Protein AF-0000000079630174 (afdb_homodimer)

Foldseek 3Di:
DDQPFPDDDDDDAQFWKWWAPPVNPDIFIWTDHDPQKTKGFAAADDDDDFAQADPVAGDSNGRHRGIDMGGNCSRCVPTDMTTRDPDDVVVVVVLVVQLVVQLVVCVVVVPQDDDDPQQGHPVQVSVCSNPVDRLCDCPPPDDPPVVCVVRPSPNPPPPPPPPPPPPPPD/DDQPFPDDDDDDAQFWKWWAPPVNPDIFIWGDHDPQKTKGFAAADPDDDFAQADPVAGDSNGRHRGIDMGGNCSRCVPTDMTTRDPDDVVVVVVLVVQLVVQLVVCVVVVPQDDDDPQQGHPVQSSVCSNPVDRLCDPPPPPDPPVVCVVRPSPPPPPPPPDCPVPPPPD

InterPro domains:
  IPR007053 LRAT domain [PF04970] (11-132)
  IPR007053 LRAT domain [PS51934] (18-138)

pLDDT: mean 76.94, std 25.34, range [22.33, 98.75]

Sequence (340 aa):
MGQPQSKPRLPKPGDHIYCERKRGLYDHHGIYMGDGMVIHLRGAAKKLGELPGCHKCGDKRVENGEIAKVCIDCFLDGGMIQIFDYGVPLLEFIARKRVISIATDLLERNDFGPYDMFTNNSQHFAVYCKTGFATSFQIEGHIPAGMLAGAAVVATFGVTKGVSKTSSSWMGQPQSKPRLPKPGDHIYCERKRGLYDHHGIYMGDGMVIHLRGAAKKLGELPGCHKCGDKRVENGEIAKVCIDCFLDGGMIQIFDYGVPLLEFIARKRVISIATDLLERNDFGPYDMFTNNSQHFAVYCKTGFATSFQIEGHIPAGMLAGAAVVATFGVTKGVSKTSSSW

Organism: Gossypium tomentosum (NCBI:txid34277)

Radius of gyration: 24.85 Å; Cα contacts (8 Å, |Δi|>4): 542; chains: 2; bounding box: 35×69×102 Å

Secondary structure (DSSP, 8-state):
------------TT-EEEEEETTTTEEEEEEEEETTEEEEEPPB-----PPPPPTTT------BS-EEEEEHHHHHTTPPPEE----HHHHHHHHHHHHHHHHHHHHHHT-S-S-BTTTBSHHHHHHHHHHSS-TTS--TTTS-HHHHSSS-------------------/------------TT-EEEEEETTTTEEEEEEEEETTEEEEEPPB-----PPPPPTTT------BS-EEEEEHHHHHTTPPPEE----HHHHHHHHHHHHHHHHHHHHHHT-S-S-BTTTBSHHHHHHHHHHSS-TTS--TTTS-HHHHSSS-------------------

Nearest PDB structures (foldseek):
  4q95-assembly1_B  TM=4.727E-01  e=1.413E-03  Homo sapiens
  1y71-assembly1_A  TM=3.287E-01  e=6.548E-02  Bacillus cereus
  5ejl-assembly1_A  TM=2.343E-01  e=9.595E+00  Klebsiella pneumoniae
  2my9-assembly1_A  TM=4.723E-01  e=1.695E-05  Homo sapiens
  4q95-assembly1_B  TM=4.726E-01  e=6.269E-04  Homo sapiens

Solvent-accessible surface area (backbone atoms only — not comparable to full-atom values): 19527 Å² total; per-residue (Å²): 128,74,59,70,73,56,77,94,64,81,87,48,53,38,35,39,31,33,23,47,34,84,90,60,73,43,72,46,28,21,32,32,63,42,95,55,29,28,40,32,41,36,55,69,49,82,85,60,81,81,46,82,51,36,91,88,56,54,47,37,80,70,37,75,25,43,56,46,74,34,33,46,64,69,70,34,66,87,36,59,87,42,60,63,65,68,53,67,71,32,53,49,49,45,53,24,50,49,20,45,49,45,46,50,49,36,48,75,62,59,64,78,65,75,56,30,93,79,80,32,34,18,56,36,48,31,44,21,33,72,59,73,40,57,40,71,51,38,67,61,84,54,50,67,70,68,66,41,64,86,52,73,45,48,50,73,68,77,69,78,72,73,75,73,78,71,76,72,80,118,129,75,57,70,74,57,77,93,65,81,87,49,52,38,35,39,32,32,23,49,34,82,90,60,73,42,72,47,26,21,31,31,64,44,95,55,29,28,39,29,40,35,54,69,48,84,83,63,80,82,46,79,49,37,90,89,54,53,49,36,80,70,36,74,25,44,54,46,74,33,32,46,64,69,69,34,66,88,36,59,86,40,59,62,66,67,52,68,70,32,54,49,50,44,52,26,52,49,20,43,48,44,46,51,50,36,47,75,63,60,64,78,65,72,56,29,92,78,81,32,34,20,55,39,48,30,44,21,33,72,60,73,41,56,40,70,50,40,67,62,84,54,49,66,70,66,66,41,63,84,51,74,45,50,54,74,69,78,70,76,74,72,78,69,74,72,78,73,74,118

Structure (mmCIF, N/CA/C/O backbone):
data_AF-0000000079630174-model_v1
#
loop_
_entity.id
_entity.type
_entity.pdbx_description
1 polymer 'LRAT domain-containing protein'
#
loop_
_atom_site.group_PDB
_atom_site.id
_atom_site.type_symbol
_atom_site.label_atom_id
_atom_site.label_alt_id
_atom_site.label_comp_id
_atom_site.label_asym_id
_atom_site.label_entity_id
_atom_site.label_seq_id
_atom_site.pdbx_PDB_ins_code
_atom_site.Cartn_x
_atom_site.Cartn_y
_atom_site.Cartn_z
_atom_site.occupancy
_atom_site.B_iso_or_equiv
_atom_site.auth_seq_id
_atom_site.auth_comp_id
_atom_site.auth_asym_id
_atom_site.auth_atom_id
_atom_site.pdbx_PDB_model_num
ATOM 1 N N . MET A 1 1 ? -15.594 24.219 -5.281 1 26.7 1 MET A N 1
ATOM 2 C CA . MET A 1 1 ? -16.203 22.891 -5.266 1 26.7 1 MET A CA 1
ATOM 3 C C . MET A 1 1 ? -15.438 21.953 -4.344 1 26.7 1 MET A C 1
ATOM 5 O O . MET A 1 1 ? -14.211 21.859 -4.41 1 26.7 1 MET A O 1
ATOM 9 N N . GLY A 1 2 ? -16.016 21.656 -3.191 1 34.5 2 GLY A N 1
ATOM 10 C CA . GLY A 1 2 ? -15.508 21.078 -1.954 1 34.5 2 GLY A CA 1
ATOM 11 C C . GLY A 1 2 ? -15.008 19.656 -2.117 1 34.5 2 GLY A C 1
ATOM 12 O O . GLY A 1 2 ? -15.398 18.969 -3.059 1 34.5 2 GLY A O 1
ATOM 13 N N . GLN A 1 3 ? -13.758 19.438 -1.796 1 43.75 3 GLN A N 1
ATOM 14 C CA . GLN A 1 3 ? -13.344 18.047 -1.734 1 43.75 3 GLN A CA 1
ATOM 15 C C . GLN A 1 3 ? -14.453 17.172 -1.152 1 43.75 3 GLN A C 1
ATOM 17 O O . GLN A 1 3 ? -15.266 17.641 -0.354 1 43.75 3 GLN A O 1
ATOM 22 N N . PRO A 1 4 ? -14.922 16.188 -1.867 1 43.28 4 PRO A N 1
ATOM 23 C CA . PRO A 1 4 ? -16 15.398 -1.28 1 43.28 4 PRO A CA 1
ATOM 24 C C . PRO A 1 4 ? -15.828 15.172 0.219 1 43.28 4 PRO A C 1
ATOM 26 O O . PRO A 1 4 ? -14.711 14.93 0.684 1 43.28 4 PRO A O 1
ATOM 29 N N . GLN A 1 5 ? -16.562 15.938 0.949 1 47.06 5 GLN A N 1
ATOM 30 C CA . GLN A 1 5 ? -16.562 15.875 2.406 1 47.06 5 GLN A CA 1
ATOM 31 C C . GLN A 1 5 ? -17.047 14.516 2.898 1 47.06 5 GLN A C 1
ATOM 33 O O . GLN A 1 5 ? -18.109 14.047 2.486 1 47.06 5 GLN A O 1
ATOM 38 N N . SER A 1 6 ? -16.219 13.547 3.154 1 54.06 6 SER A N 1
ATOM 39 C CA . SER A 1 6 ? -16.656 12.328 3.824 1 54.06 6 SER A CA 1
ATOM 40 C C . SER A 1 6 ? -17.516 12.648 5.047 1 54.06 6 SER A C 1
ATOM 42 O O . SER A 1 6 ? -17.438 13.75 5.594 1 54.06 6 SER A O 1
ATOM 44 N N . LYS A 1 7 ? -18.359 11.766 5.328 1 56.62 7 LYS A N 1
ATOM 45 C CA . LYS A 1 7 ? -19.141 11.812 6.562 1 56.62 7 LYS A CA 1
ATOM 46 C C . LYS A 1 7 ? -18.25 12.117 7.762 1 56.62 7 LYS A C 1
ATOM 48 O O . LYS A 1 7 ? -17.125 11.617 7.855 1 56.62 7 LYS A O 1
ATOM 53 N N . PRO A 1 8 ? -18.719 13.086 8.578 1 72.69 8 PRO A N 1
ATOM 54 C CA . PRO A 1 8 ? -17.953 13.477 9.758 1 72.69 8 PRO A CA 1
ATOM 55 C C . PRO A 1 8 ? -17.594 12.297 10.656 1 72.69 8 PRO A C 1
ATOM 57 O O . PRO A 1 8 ? -18.469 11.5 11.016 1 72.69 8 PRO A O 1
ATOM 60 N N . ARG A 1 9 ? -16.453 11.883 10.586 1 86.62 9 ARG A N 1
ATOM 61 C CA . ARG A 1 9 ? -15.93 10.883 11.508 1 86.62 9 ARG A CA 1
ATOM 62 C C . ARG A 1 9 ? -14.617 11.336 12.133 1 86.62 9 ARG A C 1
ATOM 64 O O . ARG A 1 9 ? -13.969 12.25 11.625 1 86.62 9 ARG A O 1
ATOM 71 N N . LEU A 1 10 ? -14.32 10.742 13.312 1 92.94 10 LEU A N 1
ATOM 72 C CA . LEU A 1 10 ? -13.016 10.977 13.914 1 92.94 10 LEU A CA 1
ATOM 73 C C . LEU A 1 10 ? -11.906 10.3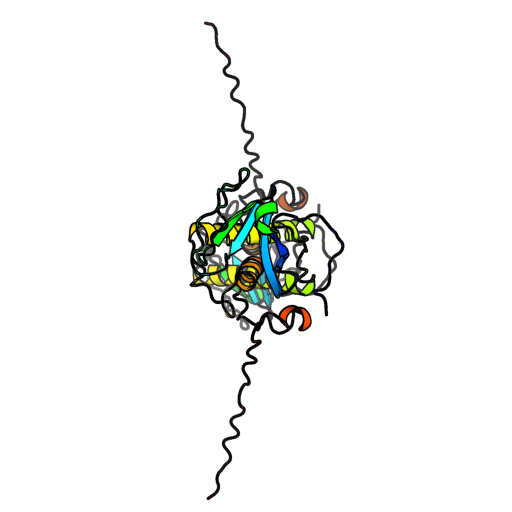59 13.062 1 92.94 10 LEU A C 1
ATOM 75 O O . LEU A 1 10 ? -12.094 9.297 12.477 1 92.94 10 LEU A O 1
ATOM 79 N N . PRO A 1 11 ? -10.828 11.062 13.047 1 96.19 11 PRO A N 1
ATOM 80 C CA . PRO A 1 11 ? -9.734 10.508 12.25 1 96.19 11 PRO A CA 1
ATOM 81 C C . PRO A 1 11 ? -9.18 9.211 12.828 1 96.19 11 PRO A C 1
ATOM 83 O O . PRO A 1 11 ? -9.164 9.023 14.047 1 96.19 11 PRO A O 1
ATOM 86 N N . LYS A 1 12 ? -8.812 8.344 11.875 1 96 12 LYS A N 1
ATOM 87 C CA . LYS A 1 12 ? -8.102 7.109 12.211 1 96 12 LYS A CA 1
ATOM 88 C C . LYS A 1 12 ? -6.652 7.164 11.742 1 96 12 LYS A C 1
ATOM 90 O O . LYS A 1 12 ? -6.332 7.859 10.773 1 96 12 LYS A O 1
ATOM 95 N N . PRO A 1 13 ? -5.801 6.434 12.484 1 97.38 13 PRO A N 1
ATOM 96 C CA . PRO A 1 13 ? -4.41 6.426 12.016 1 97.38 13 PRO A CA 1
ATOM 97 C C . PRO A 1 13 ? -4.285 6.102 10.531 1 97.38 13 PRO A C 1
ATOM 99 O O . PRO A 1 13 ? -4.961 5.199 10.031 1 97.38 13 PRO A O 1
ATOM 102 N N . GLY A 1 14 ? -3.461 6.902 9.875 1 97.5 14 GLY A N 1
ATOM 103 C CA . GLY A 1 14 ? -3.281 6.707 8.445 1 97.5 14 GLY A CA 1
ATOM 104 C C . GLY A 1 14 ? -4.141 7.633 7.605 1 97.5 14 GLY A C 1
ATOM 105 O O . GLY A 1 14 ? -3.932 7.75 6.395 1 97.5 14 GLY A O 1
ATOM 106 N N . ASP A 1 15 ? -5.086 8.297 8.227 1 96.94 15 ASP A N 1
ATOM 107 C CA . ASP A 1 15 ? -5.926 9.227 7.48 1 96.94 15 ASP A CA 1
ATOM 108 C C . ASP A 1 15 ? -5.129 10.445 7.023 1 96.94 15 ASP A C 1
ATOM 110 O O . ASP A 1 15 ? -4.312 10.977 7.781 1 96.94 15 ASP A O 1
ATOM 114 N N . HIS A 1 16 ? -5.363 10.797 5.762 1 95.94 16 HIS A N 1
ATOM 115 C CA . HIS A 1 16 ? -5 12.125 5.27 1 95.94 16 HIS A CA 1
ATOM 116 C C . HIS A 1 16 ? -5.98 13.18 5.762 1 95.94 16 HIS A C 1
ATOM 118 O O . HIS A 1 16 ? -7.145 13.188 5.359 1 95.94 16 HIS A O 1
ATOM 124 N N . ILE A 1 17 ? -5.484 13.984 6.648 1 97.25 17 ILE A N 1
ATOM 125 C CA . ILE A 1 17 ? -6.348 15.039 7.18 1 97.25 17 ILE A CA 1
ATOM 126 C C . ILE A 1 17 ? -5.863 16.406 6.691 1 97.25 17 ILE A C 1
ATOM 128 O O . ILE A 1 17 ? -4.723 16.531 6.242 1 97.25 17 ILE A O 1
ATOM 132 N N . TYR A 1 18 ? -6.801 17.359 6.727 1 95.44 18 TYR A N 1
ATOM 133 C CA . TYR A 1 18 ? -6.418 18.719 6.355 1 95.44 18 TYR A CA 1
ATOM 134 C C . TYR A 1 18 ? -7.301 19.75 7.055 1 95.44 18 TYR A C 1
ATOM 136 O O . TYR A 1 18 ? -8.32 19.391 7.656 1 95.44 18 TYR A O 1
ATOM 144 N N . CYS A 1 19 ? -6.809 20.938 7.141 1 95.38 19 CYS A N 1
ATOM 145 C CA . CYS A 1 19 ? -7.559 22.062 7.695 1 95.38 19 CYS A CA 1
ATOM 146 C C . CYS A 1 19 ? -7.238 23.344 6.953 1 95.38 19 CYS A C 1
ATOM 148 O O . CYS A 1 19 ? -6.176 23.469 6.344 1 95.38 19 CYS A O 1
ATOM 150 N N . GLU A 1 20 ? -8.203 24.203 7.016 1 92.25 20 GLU A N 1
ATOM 151 C CA . GLU A 1 20 ? -7.992 25.516 6.422 1 92.25 20 GLU A CA 1
ATOM 152 C C . GLU A 1 20 ? -7.109 26.375 7.312 1 92.25 20 GLU A C 1
ATOM 154 O O . GLU A 1 20 ? -7.238 26.359 8.539 1 92.25 20 GLU A O 1
ATOM 159 N N . ARG A 1 21 ? -6.223 27.094 6.625 1 89.81 21 ARG A N 1
ATOM 160 C CA . ARG A 1 21 ? -5.371 28.047 7.328 1 89.81 21 ARG A CA 1
ATOM 161 C C . ARG A 1 21 ? -5.609 29.469 6.828 1 89.81 21 ARG A C 1
ATOM 163 O O . ARG A 1 21 ? -5.93 29.672 5.652 1 89.81 21 ARG A O 1
ATOM 170 N N . LYS A 1 22 ? -5.324 30.391 7.77 1 86.5 22 LYS A N 1
ATOM 171 C CA . LYS A 1 22 ? -5.414 31.828 7.469 1 86.5 22 LYS A CA 1
ATOM 172 C C . LYS A 1 22 ? -6.746 32.156 6.797 1 86.5 22 LYS A C 1
ATOM 174 O O . LYS A 1 22 ? -6.77 32.781 5.734 1 86.5 22 LYS A O 1
ATOM 179 N N . ARG A 1 23 ? -7.777 31.719 7.383 1 87.56 23 ARG A N 1
ATOM 180 C CA . ARG A 1 23 ? -9.141 32 6.957 1 87.56 23 ARG A CA 1
ATOM 181 C C . ARG A 1 23 ? -9.406 31.469 5.559 1 87.56 23 ARG A C 1
ATOM 183 O O . ARG A 1 23 ? -9.953 32.188 4.703 1 87.56 23 ARG A O 1
ATOM 190 N N . GLY A 1 24 ? -8.859 30.406 5.273 1 85.06 24 GLY A N 1
ATOM 191 C CA . GLY A 1 24 ? -9.188 29.734 4.027 1 85.06 24 GLY A CA 1
ATOM 192 C C . GLY A 1 24 ? -8.203 30.031 2.91 1 85.06 24 GLY A C 1
ATOM 193 O O . GLY A 1 24 ? -8.422 29.641 1.764 1 85.06 24 GLY A O 1
ATOM 194 N N . LEU A 1 25 ? -7.102 30.672 3.189 1 87.31 25 LEU A N 1
ATOM 195 C CA . LEU A 1 25 ? -6.117 31.016 2.166 1 87.31 25 LEU A CA 1
ATOM 196 C C . LEU A 1 25 ? -5.461 29.766 1.597 1 87.31 25 LEU A C 1
ATOM 198 O O . LEU A 1 25 ? -5.188 29.703 0.396 1 87.31 25 LEU A O 1
ATOM 202 N N . TYR A 1 26 ? -5.215 28.875 2.426 1 86.31 26 TYR A N 1
ATOM 203 C CA . TYR A 1 26 ? -4.668 27.609 1.956 1 86.31 26 TYR A CA 1
ATOM 204 C C . TYR A 1 26 ? -5.012 26.484 2.918 1 86.31 26 TYR A C 1
ATOM 206 O O . TYR A 1 26 ? -5.422 26.719 4.055 1 86.31 26 TYR A O 1
ATOM 214 N N . ASP A 1 27 ? -4.938 25.312 2.4 1 91.56 27 ASP A N 1
ATOM 215 C CA . ASP A 1 27 ? -5.129 24.141 3.232 1 91.56 27 ASP A CA 1
ATOM 216 C C . ASP A 1 27 ? -3.793 23.562 3.695 1 91.56 27 ASP A C 1
ATOM 218 O O . ASP A 1 27 ? -2.832 23.516 2.924 1 91.56 27 ASP A O 1
ATOM 222 N N . HIS A 1 28 ? -3.797 23.219 4.918 1 94.44 28 HIS A N 1
ATOM 223 C CA . HIS A 1 28 ? -2.66 22.5 5.473 1 94.44 28 HIS A CA 1
ATOM 224 C C . HIS A 1 28 ? -2.973 21.016 5.617 1 94.44 28 HIS A C 1
ATOM 226 O O . HIS A 1 28 ? -4.07 20.641 6.039 1 94.44 28 HIS A O 1
ATOM 232 N N . HIS A 1 29 ? -2.055 20.188 5.137 1 96 29 HIS A N 1
ATOM 233 C CA . HIS A 1 29 ? -2.297 18.75 5.062 1 96 29 HIS A CA 1
ATOM 234 C C . HIS A 1 29 ? -1.305 17.969 5.926 1 96 29 HIS A C 1
ATOM 236 O O . HIS A 1 29 ? -0.168 18.422 6.117 1 96 29 HIS A O 1
ATOM 242 N N . GLY A 1 30 ? -1.766 16.828 6.441 1 98 30 GLY A N 1
ATOM 243 C CA . GLY A 1 30 ? -0.924 15.93 7.223 1 98 30 GLY A CA 1
ATOM 244 C C . GLY A 1 30 ? -1.499 14.539 7.352 1 98 30 GLY A C 1
ATOM 245 O O . GLY A 1 30 ? -2.578 14.25 6.832 1 98 30 GLY A O 1
ATOM 246 N N . ILE A 1 31 ? -0.736 13.656 7.93 1 98.62 31 ILE A N 1
ATOM 247 C CA . ILE A 1 31 ? -1.152 12.281 8.203 1 98.62 31 ILE A CA 1
ATOM 248 C C . ILE A 1 31 ? -1.426 12.117 9.695 1 98.62 31 ILE A C 1
ATOM 250 O O . ILE A 1 31 ? -0.559 12.391 10.523 1 98.62 31 ILE A O 1
ATOM 254 N N . TYR A 1 32 ? -2.629 11.68 10.008 1 98.75 32 TYR A N 1
ATOM 255 C CA . TYR A 1 32 ? -2.947 11.359 11.398 1 98.75 32 TYR A CA 1
ATOM 256 C C . TYR A 1 32 ? -2.301 10.047 11.82 1 98.75 32 TYR A C 1
ATOM 258 O O . TYR A 1 32 ? -2.502 9.016 11.18 1 98.75 32 TYR A O 1
ATOM 266 N N . MET A 1 33 ? -1.566 10.078 12.961 1 98.56 33 MET A N 1
ATOM 267 C CA . MET A 1 33 ? -0.758 8.93 13.367 1 98.56 33 MET A CA 1
ATOM 268 C C . MET A 1 33 ? -1.439 8.148 14.492 1 98.56 33 MET A C 1
ATOM 270 O O . MET A 1 33 ? -0.995 7.062 14.859 1 98.56 33 MET A O 1
ATOM 274 N N . GLY A 1 34 ? -2.49 8.641 14.984 1 97.44 34 GLY A N 1
ATOM 275 C CA . GLY A 1 34 ? -3.064 8.094 16.203 1 97.44 34 GLY A CA 1
ATOM 276 C C . GLY A 1 34 ? -2.58 8.789 17.453 1 97.44 34 GLY A C 1
ATOM 277 O O . GLY A 1 34 ? -1.603 9.539 17.422 1 97.44 34 GLY A O 1
ATOM 278 N N . ASP A 1 35 ? -3.404 8.664 18.516 1 97.06 35 ASP A N 1
ATOM 279 C CA . ASP A 1 35 ? -3.064 9.227 19.812 1 97.06 35 ASP A CA 1
ATOM 280 C C . ASP A 1 35 ? -2.9 10.742 19.734 1 97.06 35 ASP A C 1
ATOM 282 O O . ASP A 1 35 ? -2.035 11.312 20.406 1 97.06 35 ASP A O 1
ATOM 286 N N . GLY A 1 36 ? -3.559 11.312 18.812 1 97.62 36 GLY A N 1
ATOM 287 C CA . GLY A 1 36 ? -3.602 12.758 18.703 1 97.62 36 GLY A CA 1
ATOM 288 C C . GLY A 1 36 ? -2.373 13.344 18.031 1 97.62 36 GLY A C 1
ATOM 289 O O . GLY A 1 36 ? -2.096 14.539 18.172 1 97.62 36 GLY A O 1
ATOM 290 N N . MET A 1 37 ? -1.604 12.531 17.328 1 98.69 37 MET A N 1
ATOM 291 C CA . MET A 1 37 ? -0.38 13.023 16.703 1 98.69 37 MET A CA 1
ATOM 292 C C . MET A 1 37 ? -0.527 13.078 15.188 1 98.69 37 MET A C 1
ATOM 294 O O . MET A 1 37 ? -1.241 12.266 14.602 1 98.69 37 MET A O 1
ATOM 298 N N . VAL A 1 38 ? 0.164 14.047 14.586 1 98.75 38 VAL A N 1
ATOM 299 C CA . VAL A 1 38 ? 0.101 14.281 13.141 1 98.75 38 VAL A CA 1
ATOM 300 C C . VAL A 1 38 ? 1.508 14.5 12.594 1 98.75 38 VAL A C 1
ATOM 302 O O . VAL A 1 38 ? 2.305 15.234 13.188 1 98.75 38 VAL A O 1
ATOM 305 N N . ILE A 1 39 ? 1.806 13.852 11.5 1 98.69 39 ILE A N 1
ATOM 306 C CA . ILE A 1 39 ? 3.025 14.156 10.758 1 98.69 39 ILE A CA 1
ATOM 307 C C . ILE A 1 39 ? 2.688 15 9.531 1 98.69 39 ILE A C 1
ATOM 309 O O . ILE A 1 39 ? 1.732 14.695 8.812 1 98.69 39 ILE A O 1
ATOM 313 N N . HIS A 1 40 ? 3.428 16.062 9.398 1 97.44 40 HIS A N 1
ATOM 314 C CA . HIS A 1 40 ? 3.172 16.969 8.297 1 97.44 40 HIS A CA 1
ATOM 315 C C . HIS A 1 40 ? 4.449 17.688 7.855 1 97.44 40 HIS A C 1
ATOM 317 O O . HIS A 1 40 ? 5.461 17.641 8.562 1 97.44 40 HIS A O 1
ATOM 323 N N . LEU A 1 41 ? 4.414 18.125 6.621 1 96.12 41 LEU A N 1
ATOM 324 C CA . LEU A 1 41 ? 5.48 18.984 6.133 1 96.12 41 LEU A CA 1
ATOM 325 C C . LEU A 1 41 ? 5.188 20.453 6.449 1 96.12 41 LEU A C 1
ATOM 327 O O . LEU A 1 41 ? 4.164 20.984 6.016 1 96.12 41 LEU A O 1
ATOM 331 N N . ARG A 1 42 ? 6.102 21.016 7.246 1 94.12 42 ARG A N 1
ATOM 332 C CA . ARG A 1 42 ? 5.969 22.422 7.605 1 94.12 42 ARG A CA 1
ATOM 333 C C . ARG A 1 42 ? 6.199 23.312 6.395 1 94.12 42 ARG A C 1
ATOM 335 O O . ARG A 1 42 ? 6.973 22.969 5.5 1 94.12 42 ARG A O 1
ATOM 342 N N . GLY A 1 43 ? 5.5 24.453 6.449 1 91.38 43 GLY A N 1
ATOM 343 C CA . GLY A 1 43 ? 5.852 25.5 5.492 1 91.38 43 GLY A CA 1
ATOM 344 C C . GLY A 1 43 ? 7.219 26.094 5.746 1 91.38 43 GLY A C 1
ATOM 345 O O . GLY A 1 43 ? 7.855 25.812 6.758 1 91.38 43 GLY A O 1
ATOM 346 N N . ALA A 1 44 ? 7.617 26.797 4.691 1 90.38 44 ALA A N 1
ATOM 347 C CA . ALA A 1 44 ? 8.883 27.5 4.84 1 90.38 44 ALA A CA 1
ATOM 348 C C . ALA A 1 44 ? 8.664 29.016 4.809 1 90.38 44 ALA A C 1
ATOM 350 O O . ALA A 1 44 ? 8.102 29.547 3.854 1 90.38 44 ALA A O 1
ATOM 351 N N . ALA A 1 45 ? 8.852 29.609 5.945 1 83.88 45 ALA A N 1
ATOM 352 C CA . ALA A 1 45 ? 8.766 31.078 6.012 1 83.88 45 ALA A CA 1
ATOM 353 C C . ALA A 1 45 ? 9.867 31.641 6.906 1 83.88 45 ALA A C 1
ATOM 355 O O . ALA A 1 45 ? 10.508 30.906 7.656 1 83.88 45 ALA A O 1
ATOM 356 N N . LYS A 1 46 ? 10.211 33 6.598 1 72.5 46 LYS A N 1
ATOM 357 C CA . LYS A 1 46 ? 11.242 33.688 7.371 1 72.5 46 LYS A CA 1
ATOM 358 C C . LYS A 1 46 ? 10.984 33.562 8.867 1 72.5 46 LYS A C 1
ATOM 360 O O . LYS A 1 46 ? 9.828 33.625 9.312 1 72.5 46 LYS A O 1
ATOM 365 N N . LYS A 1 47 ? 12.078 33.125 9.523 1 63.94 47 LYS A N 1
ATOM 366 C CA . LYS A 1 47 ? 12.125 32.812 10.953 1 63.94 47 LYS A CA 1
ATOM 367 C C . LYS A 1 47 ? 11.508 33.938 11.773 1 63.94 47 LYS A C 1
ATOM 369 O O . LYS A 1 47 ? 11.938 35.094 11.68 1 63.94 47 LYS A O 1
ATOM 374 N N . LEU A 1 48 ? 10.211 33.875 11.977 1 61 48 LEU A N 1
ATOM 375 C CA . LEU A 1 48 ? 9.852 34.719 13.086 1 61 48 LEU A CA 1
ATOM 376 C C . LEU A 1 48 ? 10.336 34.156 14.414 1 61 48 LEU A C 1
ATOM 378 O O . LEU A 1 48 ? 10.641 32.969 14.492 1 61 48 LEU A O 1
ATOM 382 N N . GLY A 1 49 ? 10.562 34.875 15.43 1 62.97 49 GLY A N 1
ATOM 383 C CA . GLY A 1 49 ? 11.016 34.438 16.734 1 62.97 49 GLY A CA 1
ATOM 384 C C . GLY A 1 49 ? 10.344 33.188 17.203 1 62.97 49 GLY A C 1
ATOM 385 O O . GLY A 1 49 ? 9.242 32.844 16.75 1 62.97 49 GLY A O 1
ATOM 386 N N . GLU A 1 50 ? 11.109 32.125 17.688 1 68.25 50 GLU A N 1
ATOM 387 C CA . GLU A 1 50 ? 10.586 30.891 18.25 1 68.25 50 GLU A CA 1
ATOM 388 C C . GLU A 1 50 ? 9.562 31.188 19.344 1 68.25 50 GLU A C 1
ATOM 390 O O . GLU A 1 50 ? 9.742 32.094 20.141 1 68.25 50 GLU A O 1
ATOM 395 N N . LEU A 1 51 ? 8.359 30.672 19.094 1 77.19 51 LEU A N 1
ATOM 396 C CA . LEU A 1 51 ? 7.352 30.719 20.141 1 77.19 51 LEU A CA 1
ATOM 397 C C . LEU A 1 51 ? 7.613 29.656 21.203 1 77.19 51 LEU A C 1
ATOM 399 O O . LEU A 1 51 ? 8.352 28.703 20.953 1 77.19 51 LEU A O 1
ATOM 403 N N . PRO A 1 52 ? 7.082 29.984 22.422 1 88.44 52 PRO A N 1
ATOM 404 C CA . PRO A 1 52 ? 7.18 28.922 23.406 1 88.44 52 PRO A CA 1
ATOM 405 C C . PRO A 1 52 ? 6.59 27.594 22.906 1 88.44 52 PRO A C 1
ATOM 407 O O . PRO A 1 52 ? 5.578 27.594 22.203 1 88.44 52 PRO A O 1
ATOM 410 N N . GLY A 1 53 ? 7.18 26.547 23.297 1 92.12 53 GLY A N 1
ATOM 411 C CA . GLY A 1 53 ? 6.773 25.234 22.844 1 92.12 53 GLY A CA 1
ATOM 412 C C . GLY A 1 53 ? 5.434 24.797 23.406 1 92.12 53 GLY A C 1
ATOM 413 O O . GLY A 1 53 ? 5.098 25.125 24.547 1 92.12 53 GLY A O 1
ATOM 414 N N . CYS A 1 54 ? 4.762 24.125 22.625 1 95.88 54 CYS A N 1
ATOM 415 C CA . CYS A 1 54 ? 3.516 23.5 23.062 1 95.88 54 CYS A CA 1
ATOM 416 C C . CYS A 1 54 ? 3.748 22.594 24.266 1 95.88 54 CYS A C 1
ATOM 418 O O . CYS A 1 54 ? 4.727 21.844 24.297 1 95.88 54 CYS A O 1
ATOM 420 N N . HIS A 1 55 ? 2.887 22.656 25.219 1 95.31 55 HIS A N 1
ATOM 421 C CA . HIS A 1 55 ? 3.037 21.844 26.438 1 95.31 55 HIS A CA 1
ATOM 422 C C . HIS A 1 55 ? 2.822 20.375 26.141 1 95.31 55 HIS A C 1
ATOM 424 O O . HIS A 1 55 ? 3.42 19.516 26.797 1 95.31 55 HIS A O 1
ATOM 430 N N . LYS A 1 56 ? 2 20.078 25.109 1 95.81 56 LYS A N 1
ATOM 431 C CA . LYS A 1 56 ? 1.639 18.688 24.812 1 95.81 56 LYS A CA 1
ATOM 432 C C . LYS A 1 56 ? 2.707 18.031 23.938 1 95.81 56 LYS A C 1
ATOM 434 O O . LYS A 1 56 ? 3.074 16.875 24.188 1 95.81 56 LYS A O 1
ATOM 439 N N . CYS A 1 57 ? 3.197 18.766 22.984 1 96.81 57 CYS A N 1
ATOM 440 C CA . CYS A 1 57 ? 4.059 18.078 22.016 1 96.81 57 CYS A CA 1
ATOM 441 C C . CYS A 1 57 ? 5.371 18.844 21.844 1 96.81 57 CYS A C 1
ATOM 443 O O . CYS A 1 57 ? 6.25 18.391 21.109 1 96.81 57 CYS A O 1
ATOM 445 N N . GLY A 1 58 ? 5.578 19.953 22.438 1 95.06 58 GLY A N 1
ATOM 446 C CA . GLY A 1 58 ? 6.828 20.703 22.391 1 95.06 58 GLY A CA 1
ATOM 447 C C . GLY A 1 58 ? 6.992 21.5 21.109 1 95.06 58 GLY A C 1
ATOM 448 O O . GLY A 1 58 ? 8.039 22.125 20.891 1 95.06 58 GLY A O 1
ATOM 449 N N . ASP A 1 59 ? 5.949 21.531 20.281 1 94.44 59 ASP A N 1
ATOM 450 C CA . ASP A 1 59 ? 6.039 22.234 19 1 94.44 59 ASP A CA 1
ATOM 451 C C . ASP A 1 59 ? 6.23 23.734 19.219 1 94.44 59 ASP A C 1
ATOM 453 O O . ASP A 1 59 ? 5.512 24.359 20.016 1 94.44 59 ASP A O 1
ATOM 457 N N . LYS A 1 60 ? 7.242 24.266 18.484 1 91.06 60 LYS A N 1
ATOM 458 C CA . LYS A 1 60 ? 7.543 25.703 18.594 1 91.06 60 LYS A CA 1
ATOM 459 C C . LYS A 1 60 ? 6.996 26.469 17.406 1 91.06 60 LYS A C 1
ATOM 461 O O . LYS A 1 60 ? 7.328 27.641 17.219 1 91.06 60 LYS A O 1
ATOM 466 N N . ARG A 1 61 ? 6.242 25.766 16.531 1 87.94 61 ARG A N 1
ATOM 467 C CA . ARG A 1 61 ? 5.551 26.344 15.398 1 87.94 61 ARG A CA 1
ATOM 468 C C . ARG A 1 61 ? 6.531 27.031 14.453 1 87.94 61 ARG A C 1
ATOM 470 O O . ARG A 1 61 ? 6.289 28.156 14 1 87.94 61 ARG A O 1
ATOM 477 N N . VAL A 1 62 ? 7.609 26.328 14.266 1 89.06 62 VAL A N 1
ATOM 478 C CA . VAL A 1 62 ? 8.594 26.859 13.328 1 89.06 62 VAL A CA 1
ATOM 479 C C . VAL A 1 62 ? 8.156 26.547 11.898 1 89.06 62 VAL A C 1
ATOM 481 O O . VAL A 1 62 ? 7.434 25.578 11.656 1 89.06 62 VAL A O 1
ATOM 484 N N . GLU A 1 63 ? 8.492 27.406 10.969 1 90.62 63 GLU A N 1
ATOM 485 C CA . GLU A 1 63 ? 8.289 27.203 9.539 1 90.62 63 GLU A CA 1
ATOM 486 C C . GLU A 1 63 ? 9.625 27.031 8.812 1 90.62 63 GLU A C 1
ATOM 488 O O . GLU A 1 63 ? 10.102 27.969 8.164 1 90.62 63 GLU A O 1
ATOM 493 N N . ASN A 1 64 ? 10.172 25.859 8.875 1 90.81 64 ASN A N 1
ATOM 494 C CA . ASN A 1 64 ? 11.516 25.609 8.359 1 90.81 64 ASN A CA 1
ATOM 495 C C . ASN A 1 64 ? 11.484 24.641 7.176 1 90.81 64 ASN A C 1
ATOM 497 O O . ASN A 1 64 ? 12.539 24.203 6.699 1 90.81 64 ASN A O 1
ATOM 501 N N . GLY A 1 65 ? 10.305 24.25 6.738 1 93.25 65 GLY A N 1
ATOM 502 C CA . GLY A 1 65 ? 10.18 23.391 5.574 1 93.25 65 GLY A CA 1
ATOM 503 C C . GLY A 1 65 ? 10.586 21.953 5.852 1 93.25 65 GLY A C 1
ATOM 504 O O . GLY A 1 65 ? 10.984 21.234 4.941 1 93.25 65 GLY A O 1
ATOM 505 N N . GLU A 1 66 ? 10.484 21.594 7.09 1 94.25 66 GLU A N 1
ATOM 506 C CA . GLU A 1 66 ? 10.875 20.25 7.48 1 94.25 66 GLU A CA 1
ATOM 507 C C . GLU A 1 66 ? 9.664 19.422 7.918 1 94.25 66 GLU A C 1
ATOM 509 O O . GLU A 1 66 ? 8.617 19.984 8.25 1 94.25 66 GLU A O 1
ATOM 514 N N . ILE A 1 67 ? 9.867 18.141 7.91 1 97.31 67 ILE A N 1
ATOM 515 C CA . ILE A 1 67 ? 8.828 17.25 8.398 1 97.31 67 ILE A CA 1
ATOM 516 C C . ILE A 1 67 ? 8.82 17.234 9.922 1 97.31 67 ILE A C 1
ATOM 518 O O . ILE A 1 67 ? 9.883 17.219 10.555 1 97.31 67 ILE A O 1
ATOM 522 N N . ALA A 1 68 ? 7.641 17.297 10.484 1 97.12 68 ALA A N 1
ATOM 523 C CA . ALA A 1 68 ? 7.512 17.312 11.938 1 97.12 68 ALA A CA 1
ATOM 524 C C . ALA A 1 68 ? 6.355 16.438 12.398 1 97.12 68 ALA A C 1
ATOM 526 O O . ALA A 1 68 ? 5.43 16.156 11.633 1 97.12 68 ALA A O 1
ATOM 527 N N . LYS A 1 69 ? 6.488 15.938 13.57 1 98.5 69 LYS A N 1
ATOM 528 C CA . LYS A 1 69 ? 5.391 15.281 14.281 1 98.5 69 LYS A CA 1
ATOM 529 C C . LYS A 1 69 ? 4.875 16.156 15.422 1 98.5 69 LYS A C 1
ATOM 531 O O . LYS A 1 69 ? 5.633 16.5 16.328 1 98.5 69 LYS A O 1
ATOM 536 N N . VAL A 1 70 ? 3.619 16.547 15.391 1 98.38 70 VAL A N 1
ATOM 537 C CA . VAL A 1 70 ? 3.062 17.469 16.375 1 98.38 70 VAL A CA 1
ATOM 538 C C . VAL A 1 70 ? 1.7 16.969 16.844 1 98.38 70 VAL A C 1
ATOM 540 O O . VAL A 1 70 ? 1.132 16.047 16.25 1 98.38 70 VAL A O 1
ATOM 543 N N . CYS A 1 71 ? 1.208 17.547 17.938 1 98.56 71 CYS A N 1
ATOM 544 C CA . CYS A 1 71 ? -0.142 17.188 18.375 1 98.56 71 CYS A CA 1
ATOM 545 C C . CYS A 1 71 ? -1.184 17.781 17.438 1 98.56 71 CYS A C 1
ATOM 547 O O . CYS A 1 71 ? -0.912 18.766 16.734 1 98.56 71 CYS A O 1
ATOM 549 N N . ILE A 1 72 ? -2.344 17.156 17.453 1 98 72 ILE A N 1
ATOM 550 C CA . ILE A 1 72 ? -3.396 17.531 16.516 1 98 72 ILE A CA 1
ATOM 551 C C . ILE A 1 72 ? -3.816 18.969 16.75 1 98 72 ILE A C 1
ATOM 553 O O . ILE A 1 72 ? -4.164 19.688 15.812 1 98 72 ILE A O 1
ATOM 557 N N . ASP A 1 73 ? -3.762 19.484 17.938 1 97.19 73 ASP A N 1
ATOM 558 C CA . ASP A 1 73 ? -4.121 20.875 18.234 1 97.19 73 ASP A CA 1
ATOM 559 C C . ASP A 1 73 ? -3.158 21.844 17.562 1 97.19 73 ASP A C 1
ATOM 561 O O . ASP A 1 73 ? -3.586 22.828 16.953 1 97.19 73 ASP A O 1
ATOM 565 N N . CYS A 1 74 ? -1.895 21.562 17.688 1 96.44 74 CYS A N 1
ATOM 566 C CA . CYS A 1 74 ? -0.885 22.391 17.031 1 96.44 74 CYS A CA 1
ATOM 567 C C . CYS A 1 74 ? -1.024 22.344 15.523 1 96.44 74 CYS A C 1
ATOM 569 O O . CYS A 1 74 ? -0.876 23.359 14.844 1 96.44 74 CYS A O 1
ATOM 571 N N . PHE A 1 75 ? -1.351 21.219 15.008 1 97.5 75 PHE A N 1
ATOM 572 C CA . PHE A 1 75 ? -1.544 21.047 13.578 1 97.5 75 PHE A CA 1
ATOM 573 C C . PHE A 1 75 ? -2.717 21.891 13.078 1 97.5 75 PHE A C 1
ATOM 575 O O . PHE A 1 75 ? -2.609 22.578 12.062 1 97.5 75 PHE A O 1
ATOM 582 N N . LEU A 1 76 ? -3.83 21.75 13.742 1 96.69 76 LEU A N 1
ATOM 583 C CA . LEU A 1 76 ? -5.055 22.406 13.305 1 96.69 76 LEU A CA 1
ATOM 584 C C . LEU A 1 76 ? -4.938 23.922 13.469 1 96.69 76 LEU A C 1
ATOM 586 O O . LEU A 1 76 ? -5.539 24.688 12.703 1 96.69 76 LEU A O 1
ATOM 590 N N . ASP A 1 77 ? -4.164 24.328 14.516 1 94 77 ASP A N 1
ATOM 591 C CA . ASP A 1 77 ? -3.951 25.734 14.789 1 94 77 ASP A CA 1
ATOM 592 C C . ASP A 1 77 ? -5.27 26.516 14.766 1 94 77 ASP A C 1
ATOM 594 O O . ASP A 1 77 ? -5.387 27.531 14.086 1 94 77 ASP A O 1
ATOM 598 N N . GLY A 1 78 ? -6.262 25.969 15.453 1 92.69 78 GLY A N 1
ATOM 599 C CA . GLY A 1 78 ? -7.551 26.625 15.57 1 92.69 78 GLY A CA 1
ATOM 600 C C . GLY A 1 78 ? -8.5 26.281 14.438 1 92.69 78 GLY A C 1
ATOM 601 O O . GLY A 1 78 ? -9.664 26.688 14.461 1 92.69 78 GLY A O 1
ATOM 602 N N . GLY A 1 79 ? -8.023 25.547 13.477 1 93.5 79 GLY A N 1
ATOM 603 C CA . GLY A 1 79 ? -8.867 25.172 12.352 1 93.5 79 GLY A CA 1
ATOM 604 C C . GLY A 1 79 ? -9.68 23.906 12.617 1 93.5 79 GLY A C 1
ATOM 605 O O . GLY A 1 79 ? -9.516 23.266 13.656 1 93.5 79 GLY A O 1
ATOM 606 N N . MET A 1 80 ? -10.602 23.641 11.633 1 93.25 80 MET A N 1
ATOM 607 C CA . MET A 1 80 ? -11.438 22.438 11.711 1 93.25 80 MET A CA 1
ATOM 608 C C . MET A 1 80 ? -10.797 21.281 10.961 1 93.25 80 MET A C 1
ATOM 610 O O . MET A 1 80 ? -10.266 21.453 9.859 1 93.25 80 MET A O 1
ATOM 614 N N . ILE A 1 81 ? -10.953 20.156 11.625 1 95.44 81 ILE A N 1
ATOM 615 C CA . ILE A 1 81 ? -10.359 18.969 11.023 1 95.44 81 ILE A CA 1
ATOM 616 C C . ILE A 1 81 ? -11.25 18.453 9.891 1 95.44 81 ILE A C 1
ATOM 618 O O . ILE A 1 81 ? -12.477 18.438 10.016 1 95.44 81 ILE A O 1
ATOM 622 N N . GLN A 1 82 ? -10.617 18.156 8.836 1 94.12 82 GLN A N 1
ATOM 623 C CA . GLN A 1 82 ? -11.258 17.484 7.719 1 94.12 82 GLN A CA 1
ATOM 624 C C . GLN A 1 82 ? -10.469 16.25 7.297 1 94.12 82 GLN A C 1
ATOM 626 O O . GLN A 1 82 ? -9.25 16.203 7.449 1 94.12 82 GLN A O 1
ATOM 631 N N . ILE A 1 83 ? -11.219 15.227 6.832 1 94.88 83 ILE A N 1
ATOM 632 C CA . ILE A 1 83 ? -10.594 14 6.336 1 94.88 83 ILE A CA 1
ATOM 633 C C . ILE A 1 83 ? -10.633 13.984 4.809 1 94.88 83 ILE A C 1
ATOM 635 O O . ILE A 1 83 ? -11.695 14.18 4.211 1 94.88 83 ILE A O 1
ATOM 639 N N . PHE A 1 84 ? -9.469 13.859 4.25 1 90.94 84 PHE A N 1
ATOM 640 C CA . PHE A 1 84 ? -9.375 13.797 2.795 1 90.94 84 PHE A CA 1
ATOM 641 C C . PHE A 1 84 ? -9.859 12.453 2.281 1 90.94 84 PHE A C 1
ATOM 643 O O . PHE A 1 84 ? -9.336 11.406 2.672 1 90.94 84 PHE A O 1
ATOM 650 N N . ASP A 1 85 ? -10.789 12.43 1.327 1 86.38 85 ASP A N 1
ATOM 651 C CA . ASP A 1 85 ? -11.398 11.203 0.827 1 86.38 85 ASP A CA 1
ATOM 652 C C . ASP A 1 85 ? -10.875 10.859 -0.566 1 86.38 85 ASP A C 1
ATOM 654 O O . ASP A 1 85 ? -11.133 11.586 -1.528 1 86.38 85 ASP A O 1
ATOM 658 N N . TYR A 1 86 ? -10.258 9.812 -0.732 1 85 86 TYR A N 1
ATOM 659 C CA . TYR A 1 86 ? -9.68 9.375 -1.996 1 85 86 TYR A CA 1
AT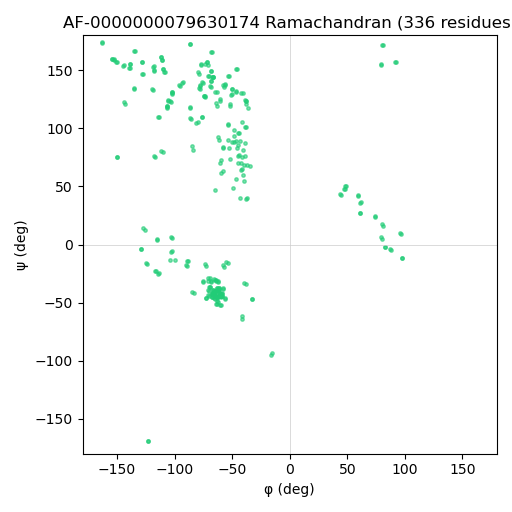OM 660 C C . TYR A 1 86 ? -10.68 8.562 -2.807 1 85 86 TYR A C 1
ATOM 662 O O . TYR A 1 86 ? -10.516 8.398 -4.02 1 85 86 TYR A O 1
ATOM 670 N N . GLY A 1 87 ? -11.688 8.062 -2.234 1 82.38 87 GLY A N 1
ATOM 671 C CA . GLY A 1 87 ? -12.633 7.172 -2.891 1 82.38 87 GLY A CA 1
ATOM 672 C C . GLY A 1 87 ? -12.133 5.742 -2.99 1 82.38 87 GLY A C 1
ATOM 673 O O . GLY A 1 87 ? -10.93 5.504 -3.102 1 82.38 87 GLY A O 1
ATOM 674 N N . VAL A 1 88 ? -13.039 4.891 -3.068 1 83.31 88 VAL A N 1
ATOM 675 C CA . VAL A 1 88 ? -12.734 3.465 -3.02 1 83.31 88 VAL A CA 1
ATOM 676 C C . VAL A 1 88 ? -11.969 3.057 -4.277 1 83.31 88 VAL A C 1
ATOM 678 O O . VAL A 1 88 ? -10.945 2.367 -4.191 1 83.31 88 VAL A O 1
ATOM 681 N N . PRO A 1 89 ? -12.336 3.516 -5.465 1 81.56 89 PRO A N 1
ATOM 682 C CA . PRO A 1 89 ? -11.633 3.074 -6.672 1 81.56 89 PRO A CA 1
ATOM 683 C C . PRO A 1 89 ? -10.148 3.443 -6.66 1 81.56 89 PRO A C 1
ATOM 685 O O . PRO A 1 89 ? -9.305 2.641 -7.066 1 81.56 89 PRO A O 1
ATOM 688 N N . LEU A 1 90 ? -9.867 4.578 -6.145 1 83.38 90 LEU A N 1
ATOM 689 C CA . LEU A 1 90 ? -8.477 5.012 -6.105 1 83.38 90 LEU A CA 1
ATOM 690 C C . LEU A 1 90 ? -7.688 4.219 -5.066 1 83.38 90 LEU A C 1
ATOM 692 O O . LEU A 1 90 ? -6.551 3.818 -5.312 1 83.38 90 LEU A O 1
ATOM 696 N N . LEU A 1 91 ? -8.273 4.102 -3.957 1 86 91 LEU A N 1
ATOM 697 C CA . LEU A 1 91 ? -7.605 3.34 -2.906 1 86 91 LEU A CA 1
ATOM 698 C C . LEU A 1 91 ? -7.309 1.918 -3.371 1 86 91 LEU A C 1
ATOM 700 O O . LEU A 1 91 ? -6.242 1.373 -3.07 1 86 91 LEU A O 1
ATOM 704 N N . GLU A 1 92 ? -8.203 1.338 -4.113 1 86.75 92 GLU A N 1
ATOM 705 C CA . GLU A 1 92 ? -7.992 0.004 -4.664 1 86.75 92 GLU A CA 1
ATOM 706 C C . GLU A 1 92 ? -6.875 0.008 -5.703 1 86.75 92 GLU A C 1
ATOM 708 O O . GLU A 1 92 ? -6.055 -0.913 -5.746 1 86.75 92 GLU A O 1
ATOM 713 N N . PHE A 1 93 ? -6.945 0.946 -6.492 1 86.81 93 PHE A N 1
ATOM 714 C CA . PHE A 1 93 ? -5.914 1.085 -7.516 1 86.81 93 PHE A CA 1
ATOM 715 C C . PHE A 1 93 ? -4.531 1.156 -6.879 1 86.81 93 PHE A C 1
ATOM 717 O O . PHE A 1 93 ? -3.609 0.458 -7.305 1 86.81 93 PHE A O 1
ATOM 724 N N . ILE A 1 94 ? -4.418 1.975 -5.848 1 87.75 94 ILE A N 1
ATOM 725 C CA . ILE A 1 94 ? -3.146 2.16 -5.156 1 87.75 94 ILE A CA 1
ATOM 726 C C . ILE A 1 94 ? -2.695 0.835 -4.543 1 87.75 94 ILE A C 1
ATOM 728 O O . ILE A 1 94 ? -1.522 0.466 -4.641 1 87.75 94 ILE A O 1
ATOM 732 N N . ALA A 1 95 ? -3.605 0.211 -3.959 1 90.44 95 ALA A N 1
ATOM 733 C CA . ALA A 1 95 ? -3.291 -1.068 -3.33 1 90.44 95 ALA A CA 1
ATOM 734 C C . ALA A 1 95 ? -2.795 -2.08 -4.359 1 90.44 95 ALA A C 1
ATOM 736 O O . ALA A 1 95 ? -1.806 -2.777 -4.129 1 90.44 95 ALA A O 1
ATOM 737 N N . ARG A 1 96 ? -3.424 -2.137 -5.469 1 93.12 96 ARG A N 1
ATOM 738 C CA . ARG A 1 96 ? -3.057 -3.078 -6.52 1 93.12 96 ARG A CA 1
ATOM 739 C C . ARG A 1 96 ? -1.688 -2.744 -7.102 1 93.12 96 ARG A C 1
ATOM 741 O O . ARG A 1 96 ? -0.864 -3.635 -7.316 1 93.12 96 ARG A O 1
ATOM 748 N N . LYS A 1 97 ? -1.445 -1.538 -7.312 1 91.5 97 LYS A N 1
ATOM 749 C CA . LYS A 1 97 ? -0.167 -1.105 -7.867 1 91.5 97 LYS A CA 1
ATOM 750 C C . LYS A 1 97 ? 0.987 -1.46 -6.934 1 91.5 97 LYS A C 1
ATOM 752 O O . LYS A 1 97 ? 2.062 -1.855 -7.387 1 91.5 97 LYS A O 1
ATOM 757 N N . ARG A 1 98 ? 0.723 -1.301 -5.738 1 91.56 98 ARG A N 1
ATOM 758 C CA . ARG A 1 98 ? 1.752 -1.627 -4.754 1 91.56 98 ARG A CA 1
ATOM 759 C C . ARG A 1 98 ? 2.096 -3.111 -4.793 1 91.56 98 ARG A C 1
ATOM 761 O O . ARG A 1 98 ? 3.271 -3.48 -4.785 1 91.56 98 ARG A O 1
ATOM 768 N N . VAL A 1 99 ? 1.09 -3.895 -4.832 1 95.06 99 VAL A N 1
ATOM 769 C CA . VAL A 1 99 ? 1.289 -5.34 -4.871 1 95.06 99 VAL A CA 1
ATOM 770 C C . VAL A 1 99 ? 2.1 -5.719 -6.109 1 95.06 99 VAL A C 1
ATOM 772 O O . VAL A 1 99 ? 3.047 -6.504 -6.023 1 95.06 99 VAL A O 1
ATOM 775 N N . ILE A 1 100 ? 1.76 -5.164 -7.234 1 96.88 100 ILE A N 1
ATOM 776 C CA . ILE A 1 100 ? 2.441 -5.43 -8.492 1 96.88 100 ILE A CA 1
ATOM 777 C C . ILE A 1 100 ? 3.902 -4.996 -8.391 1 96.88 100 ILE A C 1
ATOM 779 O O . ILE A 1 100 ? 4.801 -5.723 -8.82 1 96.88 100 ILE A O 1
ATOM 783 N N . SER A 1 101 ? 4.09 -3.877 -7.762 1 94.06 101 SER A N 1
ATOM 784 C CA . SER A 1 101 ? 5.445 -3.361 -7.602 1 94.06 101 SER A CA 1
ATOM 785 C C . SER A 1 101 ? 6.285 -4.277 -6.715 1 94.06 101 SER A C 1
ATOM 787 O O . SER A 1 101 ? 7.434 -4.586 -7.047 1 94.06 101 SER A O 1
ATOM 789 N N . ILE A 1 102 ? 5.73 -4.707 -5.668 1 93.75 102 ILE A N 1
ATOM 790 C CA . ILE A 1 102 ? 6.449 -5.57 -4.734 1 93.75 102 ILE A CA 1
ATOM 791 C C . ILE A 1 102 ? 6.812 -6.883 -5.422 1 93.75 102 ILE A C 1
ATOM 793 O O . ILE A 1 102 ? 7.965 -7.316 -5.379 1 93.75 102 ILE A O 1
ATOM 797 N N . ALA A 1 103 ? 5.805 -7.465 -6.07 1 97.44 103 ALA A N 1
ATOM 798 C CA . ALA A 1 103 ? 6.043 -8.734 -6.758 1 97.44 103 ALA A CA 1
ATOM 799 C C . ALA A 1 103 ? 7.125 -8.578 -7.824 1 97.44 103 ALA A C 1
ATOM 801 O O . ALA A 1 103 ? 8.016 -9.43 -7.938 1 97.44 103 ALA A O 1
ATOM 802 N N . THR A 1 104 ? 7.086 -7.551 -8.586 1 97.75 104 THR A N 1
ATOM 803 C CA . THR A 1 104 ? 8.039 -7.289 -9.664 1 97.75 104 THR A CA 1
ATOM 804 C C . THR A 1 104 ? 9.438 -7.074 -9.102 1 97.75 104 THR A C 1
ATOM 806 O O . THR A 1 104 ? 10.414 -7.605 -9.633 1 97.75 104 THR A O 1
ATOM 809 N N . ASP A 1 105 ? 9.508 -6.309 -8.023 1 95.94 105 ASP A N 1
ATOM 810 C CA . ASP A 1 105 ? 10.805 -6.059 -7.387 1 95.94 105 ASP A CA 1
ATOM 811 C C . ASP A 1 105 ? 11.43 -7.359 -6.887 1 95.94 105 ASP A C 1
ATOM 813 O O . ASP A 1 105 ? 12.633 -7.574 -7.055 1 95.94 105 ASP A O 1
ATOM 817 N N . LEU A 1 106 ? 10.625 -8.141 -6.285 1 95.44 106 LEU A N 1
ATOM 818 C CA . LEU A 1 106 ? 11.125 -9.414 -5.766 1 95.44 106 LEU A CA 1
ATOM 819 C C . LEU A 1 106 ? 11.562 -10.328 -6.902 1 95.44 106 LEU A C 1
ATOM 821 O O . LEU A 1 106 ? 12.562 -11.047 -6.773 1 95.44 106 LEU A O 1
ATOM 825 N N . LEU A 1 107 ? 10.82 -10.352 -7.988 1 97.62 107 LEU A N 1
ATOM 826 C CA . LEU A 1 107 ? 11.195 -11.133 -9.164 1 97.62 107 LEU A CA 1
ATOM 827 C C . LEU A 1 107 ? 12.562 -10.695 -9.688 1 97.62 107 LEU A C 1
ATOM 829 O O . LEU A 1 107 ? 13.422 -11.531 -9.969 1 97.62 107 LEU A O 1
ATOM 833 N N . GLU A 1 108 ? 12.734 -9.375 -9.75 1 97.06 108 GLU A N 1
ATOM 834 C CA . GLU A 1 108 ? 13.953 -8.82 -10.32 1 97.06 108 GLU A CA 1
ATOM 835 C C . GLU A 1 108 ? 15.156 -9.102 -9.422 1 97.06 108 GLU A C 1
ATOM 837 O O . GLU A 1 108 ? 16.25 -9.406 -9.906 1 97.06 108 GLU A O 1
ATOM 842 N N . ARG A 1 109 ? 14.914 -9.047 -8.133 1 94.19 109 ARG A N 1
ATOM 843 C CA . ARG A 1 109 ? 16.016 -9.242 -7.188 1 94.19 109 ARG A CA 1
ATOM 844 C C . ARG A 1 109 ? 16.188 -10.719 -6.848 1 94.19 109 ARG A C 1
ATOM 846 O O . ARG A 1 109 ? 17.203 -11.117 -6.281 1 94.19 109 ARG A O 1
ATOM 853 N N . ASN A 1 110 ? 15.219 -11.43 -7.199 1 87.81 110 ASN A N 1
ATOM 854 C CA . ASN A 1 110 ? 15.164 -12.836 -6.801 1 87.81 110 ASN A CA 1
ATOM 855 C C . ASN A 1 110 ? 15.539 -13.016 -5.336 1 87.81 110 ASN A C 1
ATOM 857 O O . ASN A 1 110 ? 16.375 -13.867 -5.004 1 87.81 110 ASN A O 1
ATOM 861 N N . ASP A 1 111 ? 15.039 -12.141 -4.523 1 84.25 111 ASP A N 1
ATOM 862 C CA . ASP A 1 111 ? 15.43 -12.055 -3.119 1 84.25 111 ASP A CA 1
ATOM 863 C C . ASP A 1 111 ? 14.242 -12.336 -2.199 1 84.25 111 ASP A C 1
ATOM 865 O O . ASP A 1 111 ? 13.594 -11.398 -1.723 1 84.25 111 ASP A O 1
ATOM 869 N N . PHE A 1 112 ? 13.836 -13.57 -2.062 1 88.25 112 PHE A N 1
ATOM 870 C CA . PHE A 1 112 ? 12.82 -13.93 -1.077 1 88.25 112 PHE A CA 1
ATOM 871 C C . PHE A 1 112 ? 13.32 -15.039 -0.165 1 88.25 112 PHE A C 1
ATOM 873 O O . PHE A 1 112 ? 12.523 -15.719 0.488 1 88.25 112 PHE A O 1
ATOM 880 N N . GLY A 1 113 ? 14.578 -15.281 -0.23 1 87.25 113 GLY A N 1
ATOM 881 C CA . GLY A 1 113 ? 15.18 -16.312 0.606 1 87.25 113 GLY A CA 1
ATOM 882 C C . GLY A 1 113 ? 14.992 -17.703 0.051 1 87.25 113 GLY A C 1
ATOM 883 O O . GLY A 1 113 ? 14.281 -17.906 -0.939 1 87.25 113 GLY A O 1
ATOM 884 N N . PRO A 1 114 ? 15.68 -18.703 0.69 1 90.12 114 PRO A N 1
ATOM 885 C CA . PRO A 1 114 ? 15.562 -20.078 0.22 1 90.12 114 PRO A CA 1
ATOM 886 C C . PRO A 1 114 ? 14.172 -20.672 0.454 1 90.12 114 PRO A C 1
ATOM 888 O O . PRO A 1 114 ? 13.547 -20.391 1.481 1 90.12 114 PRO A O 1
ATOM 891 N N . TYR A 1 115 ? 13.805 -21.391 -0.512 1 91.44 115 TYR A N 1
ATOM 892 C CA . TYR A 1 115 ? 12.516 -22.062 -0.388 1 91.44 115 TYR A CA 1
ATOM 893 C C . TYR A 1 115 ? 12.484 -22.953 0.845 1 91.44 115 TYR A C 1
ATOM 895 O O . TYR A 1 115 ? 13.453 -23.656 1.133 1 91.44 115 TYR A O 1
ATOM 903 N N . ASP A 1 116 ? 11.375 -22.859 1.5 1 89.5 116 ASP A N 1
ATOM 904 C CA . ASP A 1 116 ? 11.039 -23.766 2.598 1 89.5 116 ASP A CA 1
ATOM 905 C C . ASP A 1 116 ? 9.547 -24.078 2.609 1 89.5 116 ASP A C 1
ATOM 907 O O . ASP A 1 116 ? 8.711 -23.188 2.684 1 89.5 116 ASP A O 1
ATOM 911 N N . MET A 1 117 ? 9.258 -25.359 2.52 1 86.94 117 MET A N 1
ATOM 912 C CA . MET A 1 117 ? 7.879 -25.812 2.33 1 86.94 117 MET A CA 1
ATOM 913 C C . MET A 1 117 ? 6.988 -25.297 3.459 1 86.94 117 MET A C 1
ATOM 915 O O . MET A 1 117 ? 5.797 -25.062 3.254 1 86.94 117 MET A O 1
ATOM 919 N N . PHE A 1 118 ? 7.645 -24.922 4.562 1 83.38 118 PHE A N 1
ATOM 920 C CA . PHE A 1 118 ? 6.82 -24.578 5.719 1 83.38 118 PHE A CA 1
ATOM 921 C C . PHE A 1 118 ? 6.945 -23.109 6.062 1 83.38 118 PHE A C 1
ATOM 923 O O . PHE A 1 118 ? 6.016 -22.5 6.613 1 83.38 118 PHE A O 1
ATOM 930 N N . THR A 1 119 ? 8.047 -22.5 5.684 1 83.56 119 THR A N 1
ATOM 931 C CA . THR A 1 119 ? 8.281 -21.156 6.211 1 83.56 119 THR A CA 1
ATOM 932 C C . THR A 1 119 ? 8.492 -20.156 5.078 1 83.56 119 THR A C 1
ATOM 934 O O . THR A 1 119 ? 8.453 -18.938 5.297 1 83.56 119 THR A O 1
ATOM 937 N N . ASN A 1 120 ? 8.734 -20.656 4 1 90.06 120 ASN A N 1
ATOM 938 C CA . ASN A 1 120 ? 9.008 -19.797 2.854 1 90.06 120 ASN A CA 1
ATOM 939 C C . ASN A 1 120 ? 8.578 -20.453 1.546 1 90.06 120 ASN A C 1
ATOM 941 O O . ASN A 1 120 ? 9.422 -20.922 0.778 1 90.06 120 ASN A O 1
ATOM 945 N N . ASN A 1 121 ? 7.309 -20.469 1.304 1 91.19 121 ASN A N 1
ATOM 946 C CA . ASN A 1 121 ? 6.727 -21.094 0.125 1 91.19 121 ASN A CA 1
ATOM 947 C C . ASN A 1 121 ? 5.895 -20.109 -0.69 1 91.19 121 ASN A C 1
ATOM 949 O O . ASN A 1 121 ? 5.945 -18.906 -0.45 1 91.19 121 ASN A O 1
ATOM 953 N N . SER A 1 122 ? 5.156 -20.625 -1.635 1 93.94 122 SER A N 1
ATOM 954 C CA . SER A 1 122 ? 4.414 -19.766 -2.553 1 93.94 122 SER A CA 1
ATOM 955 C C . SER A 1 122 ? 3.357 -18.953 -1.814 1 93.94 122 SER A C 1
ATOM 957 O O . SER A 1 122 ? 3.023 -17.844 -2.227 1 93.94 122 SER A O 1
ATOM 959 N N . GLN A 1 123 ? 2.82 -19.516 -0.734 1 91.56 123 GLN A N 1
ATOM 960 C CA . GLN A 1 123 ? 1.822 -18.766 0.035 1 91.56 123 GLN A CA 1
ATOM 961 C C . GLN A 1 123 ? 2.457 -17.609 0.787 1 91.56 123 GLN A C 1
ATOM 963 O O . GLN A 1 123 ? 1.918 -16.5 0.79 1 91.56 123 GLN A O 1
ATOM 968 N N . HIS A 1 124 ? 3.58 -17.859 1.395 1 90.25 124 HIS A N 1
ATOM 969 C CA . HIS A 1 124 ? 4.312 -16.797 2.078 1 90.25 124 HIS A CA 1
ATOM 970 C C . HIS A 1 124 ? 4.684 -15.68 1.117 1 90.25 124 HIS A C 1
ATOM 972 O O . HIS A 1 124 ? 4.57 -14.5 1.46 1 90.25 124 HIS A O 1
ATOM 978 N N . PHE A 1 125 ? 5.09 -16.094 -0.014 1 93.62 125 PHE A N 1
ATOM 979 C CA . PHE A 1 125 ? 5.457 -15.117 -1.039 1 93.62 125 PHE A CA 1
ATOM 980 C C . PHE A 1 125 ? 4.266 -14.234 -1.398 1 93.62 125 PHE A C 1
ATOM 982 O O . PHE A 1 125 ? 4.367 -13.008 -1.383 1 93.62 125 PHE A O 1
ATOM 989 N N . ALA A 1 126 ? 3.145 -14.883 -1.73 1 94.5 126 ALA A N 1
ATOM 990 C CA . ALA A 1 126 ? 1.96 -14.148 -2.168 1 94.5 126 ALA A CA 1
ATOM 991 C C . ALA A 1 126 ? 1.437 -13.242 -1.061 1 94.5 126 ALA A C 1
ATOM 993 O O . ALA A 1 126 ? 1.065 -12.094 -1.314 1 94.5 126 ALA A O 1
ATOM 994 N N . VAL A 1 127 ? 1.452 -13.703 0.094 1 91.19 127 VAL A N 1
ATOM 995 C CA . VAL A 1 127 ? 0.988 -12.914 1.235 1 91.19 127 VAL A CA 1
ATOM 996 C C . VAL A 1 127 ? 1.912 -11.719 1.454 1 91.19 127 VAL A C 1
ATOM 998 O O . VAL A 1 127 ? 1.449 -10.609 1.726 1 91.19 127 VAL A O 1
ATOM 1001 N N . TYR A 1 128 ? 3.215 -11.969 1.339 1 90.69 128 TYR A N 1
ATOM 1002 C CA . TYR A 1 128 ? 4.16 -10.867 1.482 1 90.69 128 TYR A CA 1
ATOM 1003 C C . TYR A 1 128 ? 3.898 -9.789 0.442 1 90.69 128 TYR A C 1
ATOM 1005 O O . TYR A 1 128 ? 3.924 -8.594 0.758 1 90.69 128 TYR A O 1
ATOM 1013 N N . CYS A 1 129 ? 3.652 -10.234 -0.724 1 93.75 129 CYS A N 1
ATOM 1014 C CA . CYS A 1 129 ? 3.379 -9.258 -1.775 1 93.75 129 CYS A CA 1
ATOM 1015 C C . CYS A 1 129 ? 2.141 -8.438 -1.445 1 93.75 129 CYS A C 1
ATOM 1017 O O . CYS A 1 129 ? 2.111 -7.227 -1.691 1 93.75 129 CYS A O 1
ATOM 1019 N N . LYS A 1 130 ? 1.115 -9.055 -0.876 1 92.06 130 LYS A N 1
ATOM 1020 C CA . LYS A 1 130 ? -0.163 -8.406 -0.6 1 92.06 130 LYS A CA 1
ATOM 1021 C C . LYS A 1 130 ? -0.061 -7.48 0.611 1 92.06 130 LYS A C 1
ATOM 1023 O O . LYS A 1 130 ? -0.675 -6.414 0.638 1 92.06 130 LYS A O 1
ATOM 1028 N N . THR A 1 131 ? 0.791 -7.875 1.522 1 87.44 131 THR A N 1
ATOM 1029 C CA . THR A 1 131 ? 0.677 -7.191 2.807 1 87.44 131 THR A CA 1
ATOM 1030 C C . THR A 1 131 ? 1.951 -6.414 3.121 1 87.44 131 THR A C 1
ATOM 1032 O O . THR A 1 131 ? 1.932 -5.48 3.928 1 87.44 131 THR A O 1
ATOM 1035 N N . GLY A 1 132 ? 3.045 -6.852 2.49 1 85.5 132 GLY A N 1
ATOM 1036 C CA . GLY A 1 132 ? 4.332 -6.27 2.838 1 85.5 132 GLY A CA 1
ATOM 1037 C C . GLY A 1 132 ? 4.953 -6.891 4.074 1 85.5 132 GLY A C 1
ATOM 1038 O O . GLY A 1 132 ? 6.051 -6.508 4.484 1 85.5 132 GLY A O 1
ATOM 1039 N N . PHE A 1 133 ? 4.246 -7.773 4.637 1 77.62 133 PHE A N 1
ATOM 1040 C CA . PHE A 1 133 ? 4.723 -8.406 5.863 1 77.62 133 PHE A CA 1
ATOM 1041 C C . PHE A 1 133 ? 4.895 -9.906 5.664 1 77.62 133 PHE A C 1
ATOM 1043 O O . PHE A 1 133 ? 4.109 -10.539 4.957 1 77.62 133 PHE A O 1
ATOM 1050 N N . ALA A 1 134 ? 6.078 -10.352 6.141 1 64.69 134 ALA A N 1
ATOM 1051 C CA . ALA A 1 134 ? 6.285 -11.797 6.082 1 64.69 134 ALA A CA 1
ATOM 1052 C C . ALA A 1 134 ? 5.23 -12.531 6.902 1 64.69 134 ALA A C 1
ATOM 1054 O O . ALA A 1 134 ? 4.719 -12 7.891 1 64.69 134 ALA A O 1
ATOM 1055 N N . THR A 1 135 ? 4.531 -13.469 6.254 1 55.97 135 THR A N 1
ATOM 1056 C CA . THR A 1 135 ? 3.508 -14.273 6.914 1 55.97 135 THR A CA 1
ATOM 1057 C C . THR A 1 135 ? 3.947 -14.656 8.32 1 55.97 135 THR A C 1
ATOM 1059 O O . THR A 1 135 ? 3.111 -14.875 9.203 1 55.97 135 THR A O 1
ATOM 1062 N N . SER A 1 136 ? 5.25 -14.867 8.555 1 46.47 136 SER A N 1
ATOM 1063 C CA . SER A 1 136 ? 5.555 -15.094 9.969 1 46.47 136 SER A CA 1
ATOM 1064 C C . SER A 1 136 ? 5.035 -13.945 10.828 1 46.47 136 SER A C 1
ATOM 1066 O O . SER A 1 136 ? 5.031 -14.047 12.062 1 46.47 136 SER A O 1
ATOM 1068 N N . PHE A 1 137 ? 4.727 -12.883 10.125 1 40.41 137 PHE A N 1
ATOM 1069 C CA . PHE A 1 137 ? 4.23 -11.766 10.922 1 40.41 137 PHE A CA 1
ATOM 1070 C C . PHE A 1 137 ? 2.736 -11.898 11.18 1 40.41 137 PHE A C 1
ATOM 1072 O O . PHE A 1 137 ? 1.939 -11.969 10.242 1 40.41 137 PHE A O 1
ATOM 1079 N N . GLN A 1 138 ? 2.262 -12.594 12.156 1 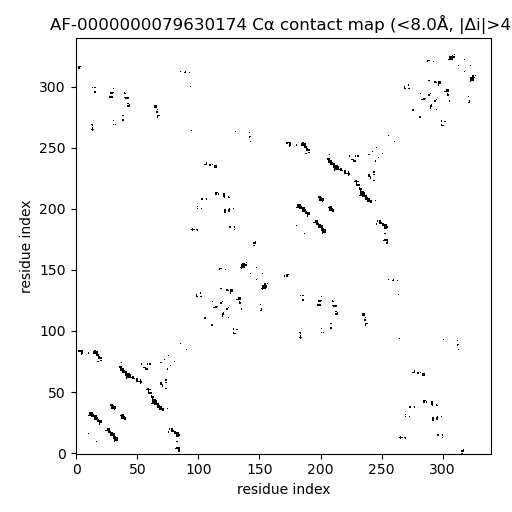37.94 138 GLN A N 1
ATOM 1080 C CA . GLN A 1 138 ? 0.889 -12.711 12.641 1 37.94 138 GLN A CA 1
ATOM 1081 C C . GLN A 1 138 ? 0.158 -11.367 12.555 1 37.94 138 GLN A C 1
ATOM 1083 O O . GLN A 1 138 ? 0.502 -10.422 13.258 1 37.94 138 GLN A O 1
ATOM 1088 N N . ILE A 1 139 ? -0.109 -10.914 11.328 1 39.56 139 ILE A N 1
ATOM 1089 C CA . ILE A 1 139 ? -1.138 -9.883 11.43 1 39.56 139 ILE A CA 1
ATOM 1090 C C . ILE A 1 139 ? -2.211 -10.328 12.422 1 39.56 139 ILE A C 1
ATOM 1092 O O . ILE A 1 139 ? -2.939 -11.289 12.172 1 39.56 139 ILE A O 1
ATOM 1096 N N . GLU A 1 140 ? -1.907 -10.5 13.688 1 38.5 140 GLU A N 1
ATOM 1097 C CA . GLU A 1 140 ? -2.77 -10.945 14.773 1 38.5 140 GLU A CA 1
ATOM 1098 C C . GLU A 1 140 ? -4.242 -10.844 14.391 1 38.5 140 GLU A C 1
ATOM 1100 O O . GLU A 1 140 ? -4.992 -11.812 14.523 1 38.5 140 GLU A O 1
ATOM 1105 N N . GLY A 1 141 ? -4.855 -9.828 14.727 1 38.78 141 GLY A N 1
ATOM 1106 C CA . GLY A 1 141 ? -6.273 -9.578 14.938 1 38.78 141 GLY A CA 1
ATOM 1107 C C . GLY A 1 141 ? -7.078 -9.578 13.648 1 38.78 141 GLY A C 1
ATOM 1108 O O . GLY A 1 141 ? -8.312 -9.586 13.68 1 38.78 141 GLY A O 1
ATOM 1109 N N . HIS A 1 142 ? -6.539 -9.109 12.672 1 42.62 142 HIS A N 1
ATOM 1110 C CA . HIS A 1 142 ? -7.527 -8.797 11.641 1 42.62 142 HIS A CA 1
ATOM 1111 C C . HIS A 1 142 ? -7.57 -9.875 10.57 1 42.62 142 HIS A C 1
ATOM 1113 O O . HIS A 1 142 ? -8.297 -9.75 9.578 1 42.62 142 HIS A O 1
ATOM 1119 N N . ILE A 1 143 ? -6.656 -10.766 10.477 1 42.34 143 ILE A N 1
ATOM 1120 C CA . ILE A 1 143 ? -6.918 -11.789 9.477 1 42.34 143 ILE A CA 1
ATOM 1121 C C . ILE A 1 143 ? -7.777 -12.898 10.086 1 42.34 143 ILE A C 1
ATOM 1123 O O . ILE A 1 143 ? -7.48 -13.398 11.172 1 42.34 143 ILE A O 1
ATOM 1127 N N . PRO A 1 144 ? -8.969 -13.086 9.82 1 39.03 144 PRO A N 1
ATOM 1128 C CA . PRO A 1 144 ? -9.742 -14.203 10.359 1 39.03 144 PRO A CA 1
ATOM 1129 C C . PRO A 1 144 ? -8.922 -15.492 10.453 1 39.03 144 PRO A C 1
ATOM 1131 O O . PRO A 1 144 ? -8.016 -15.711 9.641 1 39.03 144 PRO A O 1
ATOM 1134 N N . ALA A 1 145 ? -8.844 -16.078 11.672 1 40.25 145 ALA A N 1
ATOM 1135 C CA . ALA A 1 145 ? -8.219 -17.328 12.07 1 40.25 145 ALA A CA 1
ATOM 1136 C C . ALA A 1 145 ? -8.312 -18.359 10.953 1 40.25 145 ALA A C 1
ATOM 1138 O O . ALA A 1 145 ? -7.383 -19.156 10.758 1 40.25 145 ALA A O 1
ATOM 1139 N N . GLY A 1 146 ? -9.359 -18.609 10.312 1 42.25 146 GLY A N 1
ATOM 1140 C CA . GLY A 1 146 ? -9.578 -19.688 9.352 1 42.25 146 GLY A CA 1
ATOM 1141 C C . GLY A 1 146 ? -8.727 -19.547 8.109 1 42.25 146 GLY A C 1
ATOM 1142 O O . GLY A 1 146 ? -8.648 -20.484 7.301 1 42.25 146 GLY A O 1
ATOM 1143 N N . MET A 1 147 ? -8.422 -18.469 7.766 1 42.88 147 MET A N 1
ATOM 1144 C CA . MET A 1 147 ? -7.652 -18.375 6.531 1 42.88 147 MET A CA 1
ATOM 1145 C C . MET A 1 147 ? -6.238 -18.906 6.73 1 42.88 147 MET A C 1
ATOM 1147 O O . MET A 1 147 ? -5.664 -19.516 5.824 1 42.88 147 MET A O 1
ATOM 1151 N N . LEU A 1 148 ? -5.633 -18.578 7.965 1 41.94 148 LEU A N 1
ATOM 1152 C CA . LEU A 1 148 ? -4.297 -19.047 8.312 1 41.94 148 LEU A CA 1
ATOM 1153 C C . LEU A 1 148 ? -4.305 -20.531 8.648 1 41.94 148 LEU A C 1
ATOM 1155 O O . LEU A 1 148 ? -3.258 -21.109 8.953 1 41.94 148 LEU A O 1
ATOM 1159 N N . ALA A 1 149 ? -5.324 -21.25 8.93 1 40.19 149 ALA A N 1
ATOM 1160 C CA . ALA A 1 149 ? -5.188 -22.625 9.391 1 40.19 149 ALA A CA 1
ATOM 1161 C C . ALA A 1 149 ? -4.105 -23.375 8.609 1 40.19 149 ALA A C 1
ATOM 1163 O O . ALA A 1 149 ? -3.354 -24.172 9.18 1 40.19 149 ALA A O 1
ATOM 1164 N N . GLY A 1 150 ? -4.105 -23.672 7.305 1 39.34 150 GLY A N 1
ATOM 1165 C CA . GLY A 1 150 ? -3.01 -24.469 6.781 1 39.34 150 GLY A CA 1
ATOM 1166 C C . GLY A 1 150 ? -1.672 -23.766 6.836 1 39.34 150 GLY A C 1
ATOM 1167 O O . GLY A 1 150 ? -0.619 -24.391 6.758 1 39.34 150 GLY A O 1
ATOM 1168 N N . ALA A 1 151 ? -1.504 -22.484 6.512 1 37.53 151 ALA A N 1
ATOM 1169 C CA . ALA A 1 151 ? -0.205 -21.844 6.645 1 37.53 151 ALA A CA 1
ATOM 1170 C C . ALA A 1 151 ? 0.051 -21.406 8.086 1 37.53 151 ALA A C 1
ATOM 1172 O O . ALA A 1 151 ? -0.859 -20.938 8.773 1 37.53 151 ALA A O 1
ATOM 1173 N N . ALA A 1 152 ? 0.887 -22.125 8.812 1 33.91 152 ALA A N 1
ATOM 1174 C CA . ALA A 1 152 ? 1.448 -21.828 10.125 1 33.91 152 ALA A CA 1
ATOM 1175 C C . ALA A 1 152 ? 1.743 -20.344 10.273 1 33.91 152 ALA A C 1
ATOM 1177 O O . ALA A 1 152 ? 2.791 -19.859 9.836 1 33.91 152 ALA A O 1
ATOM 1178 N N . VAL A 1 153 ? 0.921 -19.547 9.805 1 35.84 153 VAL A N 1
ATOM 1179 C CA . VAL A 1 153 ? 1.203 -18.156 10.125 1 35.84 153 VAL A CA 1
ATOM 1180 C C . VAL A 1 153 ? 1.194 -17.969 11.641 1 35.84 153 VAL A C 1
ATOM 1182 O O . VAL A 1 153 ? 0.171 -18.172 12.297 1 35.84 153 VAL A O 1
ATOM 1185 N N . VAL A 1 154 ? 2.127 -18.469 12.359 1 31.75 154 VAL A N 1
ATOM 1186 C CA . VAL A 1 154 ? 2.33 -18.328 13.797 1 31.75 154 VAL A CA 1
ATOM 1187 C C . VAL A 1 154 ? 2.139 -16.875 14.211 1 31.75 154 VAL A C 1
ATOM 1189 O O . VAL A 1 154 ? 2.787 -15.984 13.672 1 31.75 154 VAL A O 1
ATOM 1192 N N . ALA A 1 155 ? 0.958 -16.547 14.672 1 32.72 155 ALA A N 1
ATOM 1193 C CA . ALA A 1 155 ? 0.613 -15.336 15.414 1 32.72 155 ALA A CA 1
ATOM 1194 C C . ALA A 1 155 ? 1.414 -15.242 16.703 1 32.72 155 ALA A C 1
ATOM 1196 O O . ALA A 1 155 ? 1.234 -16.062 17.625 1 32.72 155 ALA A O 1
ATOM 1197 N N . THR A 1 156 ? 2.713 -15.164 16.734 1 29.02 156 THR A N 1
ATOM 1198 C CA . THR A 1 156 ? 3.35 -15.078 18.047 1 29.02 156 THR A CA 1
ATOM 1199 C C . THR A 1 156 ? 2.832 -13.867 18.828 1 29.02 156 THR A C 1
ATOM 1201 O O . THR A 1 156 ? 2.857 -12.742 18.312 1 29.02 156 THR A O 1
ATOM 1204 N N . PHE A 1 157 ? 1.672 -14.039 19.5 1 29.23 157 PHE A N 1
ATOM 1205 C CA . PHE A 1 157 ? 1.373 -13.164 20.625 1 29.23 157 PHE A CA 1
ATOM 1206 C C . PHE A 1 157 ? 2.559 -13.094 21.594 1 29.23 157 PHE A C 1
ATOM 1208 O O . PHE A 1 157 ? 3.174 -14.109 21.906 1 29.23 157 PHE A O 1
ATOM 1215 N N . GLY A 1 158 ? 3.443 -12.148 21.312 1 26.53 158 GLY A N 1
ATOM 1216 C CA . GLY A 1 158 ? 4.309 -11.953 22.469 1 26.53 158 GLY A CA 1
ATOM 1217 C C . GLY A 1 158 ? 3.559 -11.953 23.781 1 26.53 158 GLY A C 1
ATOM 1218 O O . GLY A 1 158 ? 2.695 -11.102 24.016 1 26.53 158 GLY A O 1
ATOM 1219 N N . VAL A 1 159 ? 3.082 -13.07 24.172 1 27.33 159 VAL A N 1
ATOM 1220 C CA . VAL A 1 159 ? 2.773 -13.242 25.594 1 27.33 159 VAL A CA 1
ATOM 1221 C C . VAL A 1 159 ? 3.912 -12.68 26.438 1 27.33 159 VAL A C 1
ATOM 1223 O O . VAL A 1 159 ? 5.051 -13.141 26.344 1 27.33 159 VAL A O 1
ATOM 1226 N N . THR A 1 160 ? 3.984 -11.266 26.578 1 24.5 160 THR A N 1
ATOM 1227 C CA . THR A 1 160 ? 4.766 -10.805 27.719 1 24.5 160 THR A CA 1
ATOM 1228 C C . THR A 1 160 ? 4.414 -11.609 28.969 1 24.5 160 THR A C 1
ATOM 1230 O O . THR A 1 160 ? 3.273 -11.578 29.438 1 24.5 160 THR A O 1
ATOM 1233 N N . LYS A 1 161 ? 4.75 -12.891 29.125 1 26.58 161 LYS A N 1
ATOM 1234 C CA . LYS A 1 161 ? 4.832 -13.516 30.453 1 26.58 161 LYS A CA 1
ATOM 1235 C C . LYS A 1 161 ? 5.531 -12.602 31.453 1 26.58 161 LYS A C 1
ATOM 1237 O O . LYS A 1 161 ? 6.605 -12.062 31.156 1 26.58 161 LYS A O 1
ATOM 1242 N N . GLY A 1 162 ? 4.738 -11.781 32.094 1 23.16 162 GLY A N 1
ATOM 1243 C CA . GLY A 1 162 ? 5.129 -11.281 33.406 1 23.16 162 GLY A CA 1
ATOM 1244 C C . GLY A 1 162 ? 5.812 -12.328 34.25 1 23.16 162 GLY A C 1
ATOM 1245 O O . GLY A 1 162 ? 5.238 -13.383 34.531 1 23.16 162 GLY A O 1
ATOM 1246 N N . VAL A 1 163 ? 7.035 -12.633 34 1 27.23 163 VAL A N 1
ATOM 1247 C CA . VAL A 1 163 ? 7.871 -13.367 34.938 1 27.23 163 VAL A CA 1
ATOM 1248 C C . VAL A 1 163 ? 7.609 -12.867 36.375 1 27.23 163 VAL A C 1
ATOM 1250 O O . VAL A 1 163 ? 7.82 -11.695 36.656 1 27.23 163 VAL A O 1
ATOM 1253 N N . SER A 1 164 ? 6.531 -13.391 36.969 1 23.98 164 SER A N 1
ATOM 1254 C CA . SER A 1 164 ? 6.367 -13.258 38.406 1 23.98 164 SER A CA 1
ATOM 1255 C C . SER A 1 164 ? 7.645 -13.641 39.156 1 23.98 164 SER A C 1
ATOM 1257 O O . SER A 1 164 ? 8.266 -14.656 38.844 1 23.98 164 SER A O 1
ATOM 1259 N N . LYS A 1 165 ? 8.477 -12.609 39.562 1 28.36 165 LYS A N 1
ATOM 1260 C CA . LYS A 1 165 ? 9.539 -12.641 40.562 1 28.36 165 LYS A CA 1
ATOM 1261 C C . LYS A 1 165 ? 9.141 -13.492 41.781 1 28.36 165 LYS A C 1
ATOM 1263 O O . LYS A 1 165 ? 8.234 -13.117 42.531 1 28.36 165 LYS A O 1
ATOM 1268 N N . THR A 1 166 ? 8.758 -14.766 41.469 1 24.53 166 THR A N 1
ATOM 1269 C CA . THR A 1 166 ? 8.617 -15.492 42.719 1 24.53 166 THR A CA 1
ATOM 1270 C C . THR A 1 166 ? 9.891 -15.391 43.562 1 24.53 166 THR A C 1
ATOM 1272 O O . THR A 1 166 ? 10.984 -15.688 43.062 1 24.53 166 THR A O 1
ATOM 1275 N N . SER A 1 167 ? 9.922 -14.297 44.438 1 26.38 167 SER A N 1
ATOM 1276 C CA . SER A 1 167 ? 10.766 -14.188 45.625 1 26.38 167 SER A CA 1
ATOM 1277 C C . SER A 1 167 ? 10.852 -15.516 46.375 1 26.38 167 SER A C 1
ATOM 1279 O O . SER A 1 167 ? 9.844 -16.031 46.844 1 26.38 167 SER A O 1
ATOM 1281 N N . SER A 1 168 ? 11.531 -16.531 45.75 1 22.33 168 SER A N 1
ATOM 1282 C CA . SER A 1 168 ? 11.883 -17.641 46.625 1 22.33 168 SER A CA 1
ATOM 1283 C C . SER A 1 168 ? 12.617 -17.172 47.875 1 22.33 168 SER A C 1
ATOM 1285 O O . SER A 1 168 ? 13.688 -16.562 47.781 1 22.33 168 SER A O 1
ATOM 1287 N N . SER A 1 169 ? 11.844 -16.734 48.875 1 23.27 169 SER A N 1
ATOM 1288 C CA . SER A 1 169 ? 12.305 -16.781 50.281 1 23.27 169 SER A CA 1
ATOM 1289 C C . SER A 1 169 ? 12.914 -18.141 50.594 1 23.27 169 SER A C 1
ATOM 1291 O O . SER A 1 169 ? 12.828 -18.609 51.75 1 23.27 169 SER A O 1
ATOM 1293 N N . TRP A 1 170 ? 13.945 -18.625 49.844 1 22.94 170 TRP A N 1
ATOM 1294 C CA . TRP A 1 170 ? 14.742 -19.406 50.781 1 22.94 170 TRP A CA 1
ATOM 1295 C C . TRP A 1 170 ? 15.555 -18.5 51.719 1 22.94 170 TRP A C 1
ATOM 1297 O O . TRP A 1 170 ? 15.945 -17.391 51.312 1 22.94 170 TRP A O 1
ATOM 1307 N N . MET B 1 1 ? -12.523 -26.328 5.934 1 26.41 1 MET B N 1
ATOM 1308 C CA . MET B 1 1 ? -13.273 -25.078 5.973 1 26.41 1 MET B CA 1
ATOM 1309 C C . MET B 1 1 ? -12.68 -24.047 5 1 26.41 1 MET B C 1
ATOM 1311 O O . MET B 1 1 ? -11.469 -23.859 4.965 1 26.41 1 MET B O 1
ATOM 1315 N N . GLY B 1 2 ? -13.367 -23.812 3.879 1 34.31 2 GLY B N 1
ATOM 1316 C CA . GLY B 1 2 ? -13.008 -23.172 2.625 1 34.31 2 GLY B CA 1
ATOM 1317 C C . GLY B 1 2 ? -12.656 -21.703 2.785 1 34.31 2 GLY B C 1
ATOM 1318 O O . GLY B 1 2 ? -13.086 -21.062 3.742 1 34.31 2 GLY B O 1
ATOM 1319 N N . GLN B 1 3 ? -11.453 -21.359 2.445 1 43.19 3 GLN B N 1
ATOM 1320 C CA . GLN B 1 3 ? -11.211 -19.922 2.385 1 43.19 3 GLN B CA 1
ATOM 1321 C C . GLN B 1 3 ? -12.422 -19.188 1.829 1 43.19 3 GLN B C 1
ATOM 1323 O O . GLN B 1 3 ? -13.195 -19.75 1.051 1 43.19 3 GLN B O 1
ATOM 1328 N N . PRO B 1 4 ? -12.977 -18.234 2.537 1 42.66 4 PRO B N 1
ATOM 1329 C CA . PRO B 1 4 ? -14.164 -17.578 1.977 1 42.66 4 PRO B CA 1
ATOM 1330 C C . PRO B 1 4 ? -14.047 -17.359 0.471 1 42.66 4 PRO B C 1
ATOM 1332 O O . PRO B 1 4 ? -12.977 -17 -0.025 1 42.66 4 PRO B O 1
ATOM 1335 N N . GLN B 1 5 ? -14.688 -18.219 -0.238 1 46.62 5 GLN B N 1
ATOM 1336 C CA . GLN B 1 5 ? -14.727 -18.172 -1.695 1 46.62 5 GLN B CA 1
ATOM 1337 C C . GLN B 1 5 ? -15.375 -16.875 -2.184 1 46.62 5 GLN B C 1
ATOM 1339 O O . GLN B 1 5 ? -16.484 -16.531 -1.763 1 46.62 5 GLN B O 1
ATOM 1344 N N . SER B 1 6 ? -14.672 -15.805 -2.418 1 53.53 6 SER B 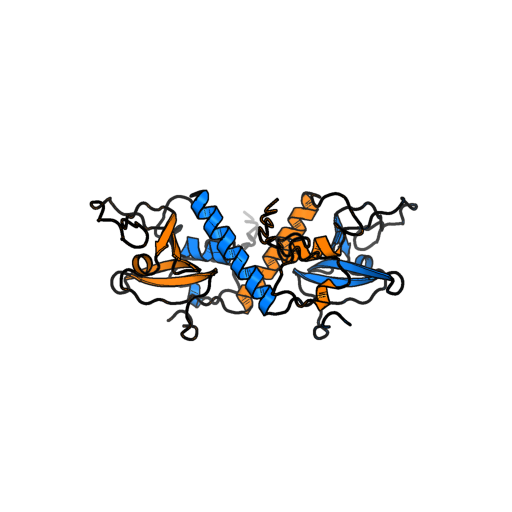N 1
ATOM 1345 C CA . SER B 1 6 ? -15.258 -14.648 -3.082 1 53.53 6 SER B CA 1
ATOM 1346 C C . SER B 1 6 ? -16.062 -15.062 -4.305 1 53.53 6 SER B C 1
ATOM 1348 O O . SER B 1 6 ? -15.852 -16.141 -4.859 1 53.53 6 SER B O 1
ATOM 1350 N N . LYS B 1 7 ? -17.016 -14.297 -4.594 1 56.06 7 LYS B N 1
ATOM 1351 C CA . LYS B 1 7 ? -17.797 -14.43 -5.824 1 56.06 7 LYS B CA 1
ATOM 1352 C C . LYS B 1 7 ? -16.891 -14.617 -7.031 1 56.06 7 LYS B C 1
ATOM 1354 O O . LYS B 1 7 ? -15.836 -13.992 -7.125 1 56.06 7 LYS B O 1
ATOM 1359 N N . PRO B 1 8 ? -17.266 -15.648 -7.832 1 73 8 PRO B N 1
ATOM 1360 C CA . PRO B 1 8 ? -16.453 -15.945 -9.023 1 73 8 PRO B CA 1
ATOM 1361 C C . PRO B 1 8 ? -16.25 -14.719 -9.914 1 73 8 PRO B C 1
ATOM 1363 O O . PRO B 1 8 ? -17.203 -14.031 -10.25 1 73 8 PRO B O 1
ATOM 1366 N N . ARG B 1 9 ? -15.156 -14.18 -9.852 1 86.81 9 ARG B N 1
ATOM 1367 C CA . ARG B 1 9 ? -14.766 -13.117 -10.781 1 86.81 9 ARG B CA 1
ATOM 1368 C C . ARG B 1 9 ? -13.422 -13.43 -11.43 1 86.81 9 ARG B C 1
ATOM 1370 O O . ARG B 1 9 ? -12.664 -14.266 -10.93 1 86.81 9 ARG B O 1
ATOM 1377 N N . LEU B 1 10 ? -13.211 -12.797 -12.617 1 93.12 10 LEU B N 1
ATOM 1378 C CA . LEU B 1 10 ? -11.898 -12.875 -13.242 1 93.12 10 LEU B CA 1
ATOM 1379 C C . LEU B 1 10 ? -10.852 -12.141 -12.414 1 93.12 10 LEU B C 1
ATOM 1381 O O . LEU B 1 10 ? -11.148 -11.109 -11.805 1 93.12 10 LEU B O 1
ATOM 1385 N N . PRO B 1 11 ? -9.703 -12.719 -12.43 1 96.19 11 PRO B N 1
ATOM 1386 C CA . PRO B 1 11 ? -8.664 -12.039 -11.648 1 96.19 11 PRO B CA 1
ATOM 1387 C C . PRO B 1 11 ? -8.273 -10.688 -12.242 1 96.19 11 PRO B C 1
ATOM 1389 O O . PRO B 1 11 ? -8.297 -10.516 -13.461 1 96.19 11 PRO B O 1
ATOM 1392 N N . LYS B 1 12 ? -7.988 -9.781 -11.297 1 96 12 LYS B N 1
ATOM 1393 C CA . LYS B 1 12 ? -7.438 -8.477 -11.656 1 96 12 LYS B CA 1
ATOM 1394 C C . LYS B 1 12 ? -5.98 -8.359 -11.219 1 96 12 LYS B C 1
ATOM 1396 O O . LYS B 1 12 ? -5.559 -9.016 -10.258 1 96 12 LYS B O 1
ATOM 1401 N N . PRO B 1 13 ? -5.234 -7.535 -11.977 1 97.44 13 PRO B N 1
ATOM 1402 C CA . PRO B 1 13 ? -3.846 -7.363 -11.539 1 97.44 13 PRO B CA 1
ATOM 1403 C C . PRO B 1 13 ? -3.73 -7.027 -10.055 1 97.44 13 PRO B C 1
ATOM 1405 O O . PRO B 1 13 ? -4.496 -6.203 -9.547 1 97.44 13 PRO B O 1
ATOM 1408 N N . GLY B 1 14 ? -2.805 -7.727 -9.414 1 97.44 14 GLY B N 1
ATOM 1409 C CA . GLY B 1 14 ? -2.617 -7.504 -7.992 1 97.44 14 GLY B CA 1
ATOM 1410 C C . GLY B 1 14 ? -3.346 -8.516 -7.129 1 97.44 14 GLY B C 1
ATOM 1411 O O . GLY B 1 14 ? -3.1 -8.609 -5.926 1 97.44 14 GLY B O 1
ATOM 1412 N N . ASP B 1 15 ? -4.227 -9.297 -7.73 1 96.94 15 ASP B N 1
ATOM 1413 C CA . ASP B 1 15 ? -4.941 -10.312 -6.961 1 96.94 15 ASP B CA 1
ATOM 1414 C C . ASP B 1 15 ? -3.998 -11.43 -6.523 1 96.94 15 ASP B C 1
ATOM 1416 O O . ASP B 1 15 ? -3.146 -11.875 -7.301 1 96.94 15 ASP B O 1
ATOM 1420 N N . HIS B 1 16 ? -4.164 -11.812 -5.258 1 95.94 16 HIS B N 1
ATOM 1421 C CA . HIS B 1 16 ? -3.639 -13.086 -4.773 1 95.94 16 HIS B CA 1
ATOM 1422 C C . HIS B 1 16 ? -4.5 -14.25 -5.246 1 95.94 16 HIS B C 1
ATOM 1424 O O . HIS B 1 16 ? -5.648 -14.391 -4.828 1 95.94 16 HIS B O 1
ATOM 1430 N N . ILE B 1 17 ? -3.922 -15 -6.145 1 97.25 17 ILE B N 1
ATOM 1431 C CA . ILE B 1 17 ? -4.668 -16.141 -6.66 1 97.25 17 ILE B CA 1
ATOM 1432 C C . ILE B 1 17 ? -4.02 -17.438 -6.184 1 97.25 17 ILE B C 1
ATOM 1434 O O . ILE B 1 17 ? -2.861 -17.453 -5.762 1 97.25 17 ILE B O 1
ATOM 1438 N N . TYR B 1 18 ? -4.844 -18.5 -6.203 1 95.44 18 TYR B N 1
ATOM 1439 C CA . TYR B 1 18 ? -4.301 -19.812 -5.844 1 95.44 18 TYR B CA 1
ATOM 1440 C C . TYR B 1 18 ? -5.074 -20.922 -6.523 1 95.44 18 TYR B C 1
ATOM 1442 O O . TYR B 1 18 ? -6.137 -20.688 -7.102 1 95.44 18 TYR B O 1
ATOM 1450 N N . CYS B 1 19 ? -4.453 -22.062 -6.613 1 95.5 19 CYS B N 1
ATOM 1451 C CA . CYS B 1 19 ? -5.082 -23.25 -7.156 1 95.5 19 CYS B CA 1
ATOM 1452 C C . CYS B 1 19 ? -4.598 -24.5 -6.418 1 95.5 19 CYS B C 1
ATOM 1454 O O . CYS B 1 19 ? -3.512 -24.5 -5.84 1 95.5 19 CYS B O 1
ATOM 1456 N N . GLU B 1 20 ? -5.465 -25.453 -6.453 1 92.25 20 GLU B N 1
ATOM 1457 C CA . GLU B 1 20 ? -5.09 -26.734 -5.867 1 92.25 20 GLU B CA 1
ATOM 1458 C C . GLU B 1 20 ? -4.129 -27.5 -6.781 1 92.25 20 GLU B C 1
ATOM 1460 O O . GLU B 1 20 ? -4.281 -27.484 -8 1 92.25 20 GLU B O 1
ATOM 1465 N N . ARG B 1 21 ? -3.15 -28.094 -6.109 1 89.81 21 ARG B N 1
ATOM 1466 C CA . ARG B 1 21 ? -2.207 -28.938 -6.828 1 89.81 21 ARG B CA 1
ATOM 1467 C C . ARG B 1 21 ? -2.264 -30.375 -6.324 1 89.81 21 ARG B C 1
ATOM 1469 O O . ARG B 1 21 ? -2.529 -30.609 -5.145 1 89.81 21 ARG B O 1
ATOM 1476 N N . LYS B 1 22 ? -1.872 -31.266 -7.281 1 86.56 22 LYS B N 1
ATOM 1477 C CA . LYS B 1 22 ? -1.794 -32.688 -6.98 1 86.56 22 LYS B CA 1
ATOM 1478 C C . LYS B 1 22 ? -3.061 -33.188 -6.281 1 86.56 22 LYS B C 1
ATOM 1480 O O . LYS B 1 22 ? -2.99 -33.812 -5.219 1 86.56 22 LYS B O 1
ATOM 1485 N N . ARG B 1 23 ? -4.148 -32.875 -6.836 1 87.75 23 ARG B N 1
ATOM 1486 C CA . ARG B 1 23 ? -5.461 -33.312 -6.383 1 87.75 23 ARG B CA 1
ATOM 1487 C C . ARG B 1 23 ? -5.766 -32.812 -4.98 1 87.75 23 ARG B C 1
ATOM 1489 O O . ARG B 1 23 ? -6.211 -33.562 -4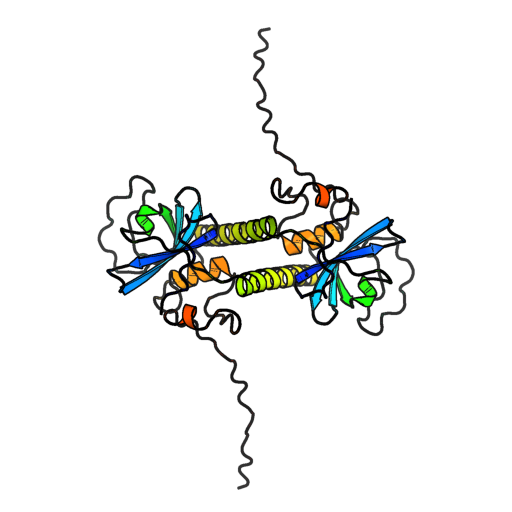.117 1 87.75 23 ARG B O 1
ATOM 1496 N N . GLY B 1 24 ? -5.344 -31.688 -4.707 1 85.19 24 GLY B N 1
ATOM 1497 C CA . GLY B 1 24 ? -5.723 -31.047 -3.453 1 85.19 24 GLY B CA 1
ATOM 1498 C C . GLY B 1 24 ? -4.691 -31.234 -2.355 1 85.19 24 GLY B C 1
ATOM 1499 O O . GLY B 1 24 ? -4.934 -30.875 -1.202 1 85.19 24 GLY B O 1
ATOM 1500 N N . LEU B 1 25 ? -3.523 -31.75 -2.658 1 87.56 25 LEU B N 1
ATOM 1501 C CA . LEU B 1 25 ? -2.486 -31.969 -1.657 1 87.56 25 LEU B CA 1
ATOM 1502 C C . LEU B 1 25 ? -1.967 -30.656 -1.1 1 87.56 25 LEU B C 1
ATOM 1504 O O . LEU B 1 25 ? -1.676 -30.547 0.095 1 87.56 25 LEU B O 1
ATOM 1508 N N . TYR B 1 26 ? -1.853 -29.75 -1.936 1 86.25 26 TYR B N 1
ATOM 1509 C CA . TYR B 1 26 ? -1.448 -28.422 -1.474 1 86.25 26 TYR B CA 1
ATOM 1510 C C . TYR B 1 26 ? -1.941 -27.344 -2.426 1 86.25 26 TYR B C 1
ATOM 1512 O O . TYR B 1 26 ? -2.342 -27.625 -3.555 1 86.25 26 TYR B O 1
ATOM 1520 N N . ASP B 1 27 ? -1.998 -26.188 -1.906 1 91.62 27 ASP B N 1
ATOM 1521 C CA . ASP B 1 27 ? -2.346 -25.031 -2.732 1 91.62 27 ASP B CA 1
ATOM 1522 C C . ASP B 1 27 ? -1.094 -24.312 -3.223 1 91.62 27 ASP B C 1
ATOM 1524 O O . ASP B 1 27 ? -0.131 -24.156 -2.471 1 91.62 27 ASP B O 1
ATOM 1528 N N . HIS B 1 28 ? -1.154 -23.969 -4.453 1 94.5 28 HIS B N 1
ATOM 1529 C CA . HIS B 1 28 ? -0.119 -23.125 -5.031 1 94.5 28 HIS B CA 1
ATOM 1530 C C . HIS B 1 28 ? -0.604 -21.688 -5.164 1 94.5 28 HIS B C 1
ATOM 1532 O O . HIS B 1 28 ? -1.744 -21.438 -5.566 1 94.5 28 HIS B O 1
ATOM 1538 N N . HIS B 1 29 ? 0.224 -20.766 -4.707 1 95.94 29 HIS B N 1
ATOM 1539 C CA . HIS B 1 29 ? -0.179 -19.375 -4.629 1 95.94 29 HIS B CA 1
ATOM 1540 C C . HIS B 1 29 ? 0.701 -18.484 -5.512 1 95.94 29 HIS B C 1
ATOM 1542 O O . HIS B 1 29 ? 1.874 -18.797 -5.73 1 95.94 29 HIS B O 1
ATOM 1548 N N . GLY B 1 30 ? 0.097 -17.391 -6.012 1 98 30 GLY B N 1
ATOM 1549 C CA . GLY B 1 30 ? 0.814 -16.406 -6.809 1 98 30 GLY B CA 1
ATOM 1550 C C . GLY B 1 30 ? 0.078 -15.078 -6.926 1 98 30 GLY B C 1
ATOM 1551 O O . GLY B 1 30 ? -1.013 -14.922 -6.375 1 98 30 GLY B O 1
ATOM 1552 N N . ILE B 1 31 ? 0.719 -14.109 -7.523 1 98.56 31 ILE B N 1
ATOM 1553 C CA . ILE B 1 31 ? 0.141 -12.797 -7.789 1 98.56 31 ILE B CA 1
ATOM 1554 C C . ILE B 1 31 ? -0.18 -12.672 -9.281 1 98.56 31 ILE B C 1
ATOM 1556 O O . ILE B 1 31 ? 0.697 -12.844 -10.125 1 98.56 31 ILE B O 1
ATOM 1560 N N . TYR B 1 32 ? -1.431 -12.375 -9.57 1 98.75 32 TYR B N 1
ATOM 1561 C CA . TYR B 1 32 ? -1.814 -12.102 -10.953 1 98.75 32 TYR B CA 1
ATOM 1562 C C . TYR B 1 32 ? -1.331 -10.727 -11.391 1 98.75 32 TYR B C 1
ATOM 1564 O O . TYR B 1 32 ? -1.634 -9.719 -10.742 1 98.75 32 TYR B O 1
ATOM 1572 N N . MET B 1 33 ? -0.616 -10.664 -12.531 1 98.56 33 MET B N 1
ATOM 1573 C CA . MET B 1 33 ? 0.047 -9.438 -12.953 1 98.56 33 MET B CA 1
ATOM 1574 C C . MET B 1 33 ? -0.744 -8.75 -14.062 1 98.56 33 MET B C 1
ATOM 1576 O O . MET B 1 33 ? -0.435 -7.613 -14.438 1 98.56 33 MET B O 1
ATOM 1580 N N . GLY B 1 34 ? -1.75 -9.352 -14.531 1 97.44 34 GLY B N 1
ATOM 1581 C CA . GLY B 1 34 ? -2.408 -8.883 -15.742 1 97.44 34 GLY B CA 1
ATOM 1582 C C . GLY B 1 34 ? -1.872 -9.523 -17 1 97.44 34 GLY B C 1
ATOM 1583 O O . GLY B 1 34 ? -0.814 -10.156 -16.984 1 97.44 34 GLY B O 1
ATOM 1584 N N . ASP B 1 35 ? -2.723 -9.5 -18.047 1 97.12 35 ASP B N 1
ATOM 1585 C CA . ASP B 1 35 ? -2.348 -10.023 -19.359 1 97.12 35 ASP B CA 1
ATOM 1586 C C . ASP B 1 35 ? -2.008 -11.508 -19.281 1 97.12 35 ASP B C 1
ATOM 1588 O O . ASP B 1 35 ? -1.091 -11.984 -19.953 1 97.12 35 ASP B O 1
ATOM 1592 N N . GLY B 1 36 ? -2.582 -12.141 -18.344 1 97.69 36 GLY B N 1
ATOM 1593 C CA . GLY B 1 36 ? -2.457 -13.586 -18.234 1 97.69 36 GLY B CA 1
ATOM 1594 C C . GLY B 1 36 ? -1.157 -14.031 -17.578 1 97.69 36 GLY B C 1
ATOM 1595 O O . GLY B 1 36 ? -0.75 -15.188 -17.719 1 97.69 36 GLY B O 1
ATOM 1596 N N . MET B 1 37 ? -0.467 -13.125 -16.906 1 98.75 37 MET B N 1
ATOM 1597 C CA . MET B 1 37 ? 0.818 -13.477 -16.297 1 98.75 37 MET B CA 1
ATOM 1598 C C . MET B 1 37 ? 0.708 -13.539 -14.781 1 98.75 37 MET B C 1
ATOM 1600 O O . MET B 1 37 ? -0.082 -12.812 -14.18 1 98.75 37 MET B O 1
ATOM 1604 N N . VAL B 1 38 ? 1.519 -14.43 -14.188 1 98.75 38 VAL B N 1
ATOM 1605 C CA . VAL B 1 38 ? 1.512 -14.648 -12.75 1 98.75 38 VAL B CA 1
ATOM 1606 C C . VAL B 1 38 ? 2.947 -14.711 -12.227 1 98.75 38 VAL B C 1
ATOM 1608 O O . VAL B 1 38 ? 3.807 -15.352 -12.836 1 98.75 38 VAL B O 1
ATOM 1611 N N . ILE B 1 39 ? 3.203 -14.031 -11.148 1 98.69 39 ILE B N 1
ATOM 1612 C CA . ILE B 1 39 ? 4.465 -14.188 -10.43 1 98.69 39 ILE B CA 1
ATOM 1613 C C . ILE B 1 39 ? 4.25 -15.062 -9.195 1 98.69 39 ILE B C 1
ATOM 1615 O O . ILE B 1 39 ? 3.283 -14.875 -8.453 1 98.69 39 ILE B O 1
ATOM 1619 N N . HIS B 1 40 ? 5.113 -16.047 -9.086 1 97.44 40 HIS B N 1
ATOM 1620 C CA . HIS B 1 40 ? 4.988 -16.969 -7.969 1 97.44 40 HIS B CA 1
ATOM 1621 C C . HIS B 1 40 ? 6.352 -17.516 -7.559 1 97.44 40 HIS B C 1
ATOM 1623 O O . HIS B 1 40 ? 7.332 -17.375 -8.289 1 97.44 40 HIS B O 1
ATOM 1629 N N . LEU B 1 41 ? 6.387 -17.953 -6.32 1 96.12 41 LEU B N 1
ATOM 1630 C CA . LEU B 1 41 ? 7.555 -18.688 -5.852 1 96.12 41 LEU B CA 1
ATOM 1631 C C . LEU B 1 41 ? 7.426 -20.188 -6.164 1 96.12 41 LEU B C 1
ATOM 1633 O O . LEU B 1 41 ? 6.48 -20.828 -5.707 1 96.12 41 LEU B O 1
ATOM 1637 N N . ARG B 1 42 ? 8.383 -20.641 -6.992 1 94.19 42 ARG B N 1
ATOM 1638 C CA . ARG B 1 42 ? 8.406 -22.062 -7.344 1 94.19 42 ARG B CA 1
ATOM 1639 C C . ARG B 1 42 ? 8.766 -22.922 -6.137 1 94.19 42 ARG B C 1
ATOM 1641 O O . ARG B 1 42 ? 9.508 -22.484 -5.258 1 94.19 42 ARG B O 1
ATOM 1648 N N . GLY B 1 43 ? 8.195 -24.141 -6.172 1 91.56 43 GLY B N 1
ATOM 1649 C CA . GLY B 1 43 ? 8.688 -25.125 -5.219 1 91.56 43 GLY B CA 1
ATOM 1650 C C . GLY B 1 43 ? 10.109 -25.562 -5.504 1 91.56 43 GLY B C 1
ATOM 1651 O O . GLY B 1 43 ? 10.688 -25.203 -6.527 1 91.56 43 GLY B O 1
ATOM 1652 N N . ALA B 1 44 ? 10.602 -26.203 -4.465 1 90.5 44 ALA B N 1
ATOM 1653 C CA . ALA B 1 44 ? 11.938 -26.766 -4.645 1 90.5 44 ALA B CA 1
ATOM 1654 C C . ALA B 1 44 ? 11.898 -28.297 -4.609 1 90.5 44 ALA B C 1
ATOM 1656 O O . ALA B 1 44 ? 11.414 -28.875 -3.639 1 90.5 44 ALA B O 1
ATOM 1657 N N . ALA B 1 45 ? 12.117 -28.875 -5.746 1 83.81 45 ALA B N 1
ATOM 1658 C CA . ALA B 1 45 ? 12.203 -30.328 -5.809 1 83.81 45 ALA B CA 1
ATOM 1659 C C . ALA B 1 45 ? 13.336 -30.781 -6.727 1 83.81 45 ALA B C 1
ATOM 1661 O O . ALA B 1 45 ? 13.875 -29.969 -7.492 1 83.81 45 ALA B O 1
ATOM 1662 N N . LYS B 1 46 ? 13.844 -32.094 -6.414 1 72.56 46 LYS B N 1
ATOM 1663 C CA . LYS B 1 46 ? 14.93 -32.656 -7.207 1 72.56 46 LYS B CA 1
ATOM 1664 C C . LYS B 1 46 ? 14.625 -32.562 -8.703 1 72.56 46 LYS B C 1
ATOM 1666 O O . LYS B 1 46 ? 13.477 -32.719 -9.117 1 72.56 46 LYS B O 1
ATOM 1671 N N . LYS B 1 47 ? 15.664 -32 -9.359 1 64.25 47 LYS B N 1
ATOM 1672 C CA . LYS B 1 47 ? 15.648 -31.719 -10.789 1 64.25 47 LYS B CA 1
ATOM 1673 C C . LYS B 1 47 ? 15.133 -32.906 -11.602 1 64.25 47 LYS B C 1
ATOM 1675 O O . LYS B 1 47 ? 15.672 -34 -11.508 1 64.25 47 LYS B O 1
ATOM 1680 N N . LEU B 1 48 ? 13.836 -32.938 -11.797 1 61.25 48 LEU B N 1
ATOM 1681 C CA . LEU B 1 48 ? 13.539 -33.844 -12.898 1 61.25 48 LEU B CA 1
ATOM 1682 C C . LEU B 1 48 ? 13.93 -33.219 -14.234 1 61.25 48 LEU B C 1
ATOM 1684 O O . LEU B 1 48 ? 14.117 -32.031 -14.336 1 61.25 48 LEU B O 1
ATOM 1688 N N . GLY B 1 49 ? 14.211 -33.938 -15.25 1 62.72 49 GLY B N 1
ATOM 1689 C CA . GLY B 1 49 ? 14.586 -33.469 -16.578 1 62.72 49 GLY B CA 1
ATOM 1690 C C . GLY B 1 49 ? 13.773 -32.281 -17.031 1 62.72 49 GLY B C 1
ATOM 1691 O O . GLY B 1 49 ? 12.656 -32.062 -16.562 1 62.72 49 GLY B O 1
ATOM 1692 N N . GLU B 1 50 ? 14.406 -31.188 -17.531 1 68 50 GLU B N 1
ATOM 1693 C CA . GLU B 1 50 ? 13.75 -30.016 -18.094 1 68 50 GLU B CA 1
ATOM 1694 C C . GLU B 1 50 ? 12.734 -30.422 -19.172 1 68 50 GLU B C 1
ATOM 1696 O O . GLU B 1 50 ? 12.992 -31.328 -19.969 1 68 50 GLU B O 1
ATOM 1701 N N . LEU B 1 51 ? 11.484 -30.047 -18.875 1 77.31 51 LEU B N 1
ATOM 1702 C CA . LEU B 1 51 ? 10.461 -30.219 -19.906 1 77.31 51 LEU B CA 1
ATOM 1703 C C . LEU B 1 51 ? 10.578 -29.125 -20.969 1 77.31 51 LEU B C 1
ATOM 1705 O O . LEU B 1 51 ? 11.203 -28.078 -20.719 1 77.31 51 LEU B O 1
ATOM 1709 N N . PRO B 1 52 ? 10.07 -29.5 -22.172 1 88.56 52 PRO B N 1
ATOM 1710 C CA . PRO B 1 52 ? 10.023 -28.422 -23.156 1 88.56 52 PRO B CA 1
ATOM 1711 C C . PRO B 1 52 ? 9.305 -27.172 -22.641 1 88.56 52 PRO B C 1
ATOM 1713 O O . PRO B 1 52 ? 8.312 -27.297 -21.906 1 88.56 52 PRO B O 1
ATOM 1716 N N . GLY B 1 53 ? 9.75 -26.078 -23.031 1 92.12 53 GLY B N 1
ATOM 1717 C CA . GLY B 1 53 ? 9.203 -24.812 -22.562 1 92.12 53 GLY B CA 1
ATOM 1718 C C . GLY B 1 53 ? 7.816 -24.531 -23.109 1 92.12 53 GLY B C 1
ATOM 1719 O O . GLY B 1 53 ? 7.496 -24.891 -24.234 1 92.12 53 GLY B O 1
ATOM 1720 N N . CYS B 1 54 ? 7.086 -23.938 -22.312 1 95.88 54 CYS B N 1
ATOM 1721 C CA . CYS B 1 54 ? 5.77 -23.469 -22.719 1 95.88 54 CYS B CA 1
ATOM 1722 C C . CYS B 1 54 ? 5.871 -22.547 -23.938 1 95.88 54 CYS B C 1
ATOM 1724 O O . CYS B 1 54 ? 6.754 -21.688 -23.984 1 95.88 54 CYS B O 1
ATOM 1726 N N . HIS B 1 55 ? 5 -22.688 -24.859 1 95.38 55 HIS B N 1
ATOM 1727 C CA . HIS B 1 55 ? 5.027 -21.891 -26.078 1 95.38 55 HIS B CA 1
ATOM 1728 C C . HIS B 1 55 ? 4.648 -20.438 -25.781 1 95.38 55 HIS B C 1
ATOM 1730 O O . HIS B 1 55 ? 5.125 -19.516 -26.453 1 95.38 55 HIS B O 1
ATOM 1736 N N . LYS B 1 56 ? 3.822 -20.25 -24.734 1 95.81 56 LYS B N 1
ATOM 1737 C CA . LYS B 1 56 ? 3.309 -18.922 -24.422 1 95.81 56 LYS B CA 1
ATOM 1738 C C . LYS B 1 56 ? 4.309 -18.125 -23.594 1 95.81 56 LYS B C 1
ATOM 1740 O O . LYS B 1 56 ? 4.535 -16.938 -23.844 1 95.81 56 LYS B O 1
ATOM 1745 N N . CYS B 1 57 ? 4.902 -18.781 -22.656 1 96.81 57 CYS B N 1
ATOM 1746 C CA . CYS B 1 57 ? 5.699 -18.016 -21.703 1 96.81 57 CYS B CA 1
ATOM 1747 C C . CYS B 1 57 ? 7.094 -18.609 -21.547 1 96.81 57 CYS B C 1
ATOM 1749 O O . CYS B 1 57 ? 7.938 -18.062 -20.844 1 96.81 57 CYS B O 1
ATOM 1751 N N . GLY B 1 58 ? 7.414 -19.703 -22.156 1 95.12 58 GLY B N 1
ATOM 1752 C CA . GLY B 1 58 ? 8.742 -20.297 -22.125 1 95.12 58 GLY B CA 1
ATOM 1753 C C . GLY B 1 58 ? 9.023 -21.078 -20.859 1 95.12 58 GLY B C 1
ATOM 1754 O O . GLY B 1 58 ? 10.141 -21.562 -20.656 1 95.12 58 GLY B O 1
ATOM 1755 N N . ASP B 1 59 ? 8.016 -21.219 -19.984 1 94.5 59 ASP B N 1
ATOM 1756 C CA . ASP B 1 59 ? 8.211 -21.906 -18.719 1 94.5 59 ASP B CA 1
ATOM 1757 C C . ASP B 1 59 ? 8.57 -23.375 -18.938 1 94.5 59 ASP B C 1
ATOM 1759 O O . ASP B 1 59 ? 7.91 -24.078 -19.719 1 94.5 59 ASP B O 1
ATOM 1763 N N . LYS B 1 60 ? 9.648 -23.797 -18.234 1 91.06 60 LYS B N 1
ATOM 1764 C CA . LYS B 1 60 ? 10.102 -25.172 -18.359 1 91.06 60 LYS B CA 1
ATOM 1765 C C . LYS B 1 60 ? 9.672 -26 -17.141 1 91.06 60 LYS B C 1
ATOM 1767 O O . LYS B 1 60 ? 10.141 -27.125 -16.953 1 91.06 60 LYS B O 1
ATOM 1772 N N . ARG B 1 61 ? 8.859 -25.359 -16.266 1 88.12 61 ARG B N 1
ATOM 1773 C CA . ARG B 1 61 ? 8.258 -26.016 -15.102 1 88.12 61 ARG B CA 1
ATOM 1774 C C . ARG B 1 61 ? 9.328 -26.578 -14.18 1 88.12 61 ARG B C 1
ATOM 1776 O O . ARG B 1 61 ? 9.219 -27.719 -13.711 1 88.12 61 ARG B O 1
ATOM 1783 N N . VAL B 1 62 ? 10.328 -25.781 -14.031 1 89.12 62 VAL B N 1
ATOM 1784 C CA . VAL B 1 62 ? 11.391 -26.172 -13.117 1 89.12 62 VAL B CA 1
ATOM 1785 C C . VAL B 1 62 ? 10.953 -25.906 -11.68 1 89.12 62 VAL B C 1
ATOM 1787 O O . VAL B 1 62 ? 10.125 -25.031 -11.422 1 89.12 62 VAL B O 1
ATOM 1790 N N . GLU B 1 63 ? 11.391 -26.734 -10.75 1 90.81 63 GLU B N 1
ATOM 1791 C CA . GLU B 1 63 ? 11.203 -26.562 -9.312 1 90.81 63 GLU B CA 1
ATOM 1792 C C . GLU B 1 63 ? 12.523 -26.234 -8.617 1 90.81 63 GLU B C 1
ATOM 1794 O O . GLU B 1 63 ? 13.125 -27.109 -7.988 1 90.81 63 GLU B O 1
ATOM 1799 N N . ASN B 1 64 ? 12.938 -24.984 -8.688 1 90.88 64 ASN B N 1
ATOM 1800 C CA . ASN B 1 64 ? 14.25 -24.578 -8.203 1 90.88 64 ASN B CA 1
ATOM 1801 C C . ASN B 1 64 ? 14.141 -23.625 -7.016 1 90.88 64 ASN B C 1
ATOM 1803 O O . ASN B 1 64 ? 15.141 -23.078 -6.562 1 90.88 64 ASN B O 1
ATOM 1807 N N . GLY B 1 65 ? 12.93 -23.375 -6.559 1 93.38 65 GLY B N 1
ATOM 1808 C CA . GLY B 1 65 ? 12.742 -22.531 -5.391 1 93.38 65 GLY B CA 1
ATOM 1809 C C . GLY B 1 65 ? 12.961 -21.062 -5.68 1 93.38 65 GLY B C 1
ATOM 1810 O O . GLY B 1 65 ? 13.305 -20.281 -4.781 1 93.38 65 GLY B O 1
ATOM 1811 N N . GLU B 1 66 ? 12.797 -20.719 -6.922 1 94.25 66 GLU B N 1
ATOM 1812 C CA . GLU B 1 66 ? 13.023 -19.328 -7.324 1 94.25 66 GLU B CA 1
ATOM 1813 C C . GLU B 1 66 ? 11.719 -18.656 -7.734 1 94.25 66 GLU B C 1
ATOM 1815 O O . GLU B 1 66 ? 10.734 -19.328 -8.047 1 94.25 66 GLU B O 1
ATOM 1820 N N . ILE B 1 67 ? 11.773 -17.359 -7.727 1 97.31 67 ILE B N 1
ATOM 1821 C CA . ILE B 1 67 ? 10.625 -16.594 -8.195 1 97.31 67 ILE B CA 1
ATOM 1822 C C . ILE B 1 67 ? 10.586 -16.594 -9.719 1 97.31 67 ILE B C 1
ATOM 1824 O O . ILE B 1 67 ? 11.625 -16.438 -10.367 1 97.31 67 ILE B O 1
ATOM 1828 N N . ALA B 1 68 ? 9.406 -16.781 -10.258 1 97.12 68 ALA B N 1
ATOM 1829 C CA . ALA B 1 68 ? 9.25 -16.812 -11.703 1 97.12 68 ALA B CA 1
ATOM 1830 C C . ALA B 1 68 ? 7.988 -16.078 -12.141 1 97.12 68 ALA B C 1
ATOM 1832 O O . ALA B 1 68 ? 7.055 -15.906 -11.359 1 97.12 68 ALA B O 1
ATOM 1833 N N . LYS B 1 69 ? 8.031 -15.562 -13.312 1 98.5 69 LYS B N 1
ATOM 1834 C CA . LYS B 1 69 ? 6.855 -15.039 -14 1 98.5 69 LYS B CA 1
ATOM 1835 C C . LYS B 1 69 ? 6.422 -15.969 -15.125 1 98.5 69 LYS B C 1
ATOM 1837 O O . LYS B 1 69 ? 7.195 -16.234 -16.047 1 98.5 69 LYS B O 1
ATOM 1842 N N . VAL B 1 70 ? 5.223 -16.5 -15.062 1 98.38 70 VAL B N 1
ATOM 1843 C CA . VAL B 1 70 ? 4.758 -17.484 -16.031 1 98.38 70 VAL B CA 1
ATOM 1844 C C . VAL B 1 70 ? 3.338 -17.141 -16.484 1 98.38 70 VAL B C 1
ATOM 1846 O O . VAL B 1 70 ? 2.678 -16.297 -15.867 1 98.38 70 VAL B O 1
ATOM 1849 N N . CYS B 1 71 ? 2.891 -17.781 -17.562 1 98.56 71 CYS B N 1
ATOM 1850 C CA . CYS B 1 71 ? 1.502 -17.594 -17.969 1 98.56 71 CYS B CA 1
ATOM 1851 C C . CYS B 1 71 ? 0.555 -18.297 -17.016 1 98.56 71 CYS B C 1
ATOM 1853 O O . CYS B 1 71 ? 0.952 -19.234 -16.328 1 98.56 71 CYS B O 1
ATOM 1855 N N . ILE B 1 72 ? -0.661 -17.812 -17.016 1 98 72 ILE B N 1
ATOM 1856 C CA . ILE B 1 72 ? -1.647 -18.297 -16.062 1 98 72 ILE B CA 1
ATOM 1857 C C . ILE B 1 72 ? -1.901 -19.781 -16.281 1 98 72 ILE B C 1
ATOM 1859 O O . ILE B 1 72 ? -2.148 -20.531 -15.328 1 98 72 ILE B O 1
ATOM 1863 N N . ASP B 1 73 ? -1.816 -20.297 -17.469 1 97.19 73 ASP B N 1
ATOM 1864 C CA . ASP B 1 73 ? -2.02 -21.703 -17.75 1 97.19 73 ASP B CA 1
ATOM 1865 C C . ASP B 1 73 ? -0.938 -22.562 -17.094 1 97.19 73 ASP B C 1
ATOM 1867 O O . ASP B 1 73 ? -1.235 -23.594 -16.484 1 97.19 73 ASP B O 1
ATOM 1871 N N . CYS B 1 74 ? 0.28 -22.125 -17.266 1 96.44 74 CYS B N 1
ATOM 1872 C CA . CYS B 1 74 ? 1.391 -22.844 -16.625 1 96.44 74 CYS B CA 1
ATOM 1873 C C . CYS B 1 74 ? 1.275 -22.797 -15.109 1 96.44 74 CYS B C 1
ATOM 1875 O O . CYS B 1 74 ? 1.549 -23.781 -14.438 1 96.44 74 CYS B O 1
ATOM 1877 N N . PHE B 1 75 ? 0.845 -21.719 -14.594 1 97.5 75 PHE B N 1
ATOM 1878 C CA . PHE B 1 75 ? 0.663 -21.562 -13.156 1 97.5 75 PHE B CA 1
ATOM 1879 C C . PHE B 1 75 ? -0.393 -22.531 -12.641 1 97.5 75 PHE B C 1
ATOM 1881 O O . PHE B 1 75 ? -0.184 -23.203 -11.625 1 97.5 75 PHE B O 1
ATOM 1888 N N . LEU B 1 76 ? -1.528 -22.531 -13.273 1 96.69 76 LEU B N 1
ATOM 1889 C CA . LEU B 1 76 ? -2.654 -23.328 -12.812 1 96.69 76 LEU B CA 1
ATOM 1890 C C . LEU B 1 76 ? -2.367 -24.828 -12.977 1 96.69 76 LEU B C 1
ATOM 1892 O O . LEU B 1 76 ? -2.861 -25.641 -12.203 1 96.69 76 LEU B O 1
ATOM 1896 N N . ASP B 1 77 ? -1.572 -25.125 -14.016 1 94 77 ASP B N 1
ATOM 1897 C CA . ASP B 1 77 ? -1.202 -26.516 -14.297 1 94 77 ASP B CA 1
ATOM 1898 C C . ASP B 1 77 ? -2.422 -27.422 -14.242 1 94 77 ASP B C 1
ATOM 1900 O O . ASP B 1 77 ? -2.4 -28.453 -13.562 1 94 77 ASP B O 1
ATOM 1904 N N . GLY B 1 78 ? -3.48 -27 -14.914 1 92.88 78 GLY B N 1
ATOM 1905 C CA . GLY B 1 78 ? -4.684 -27.812 -15 1 92.88 78 GLY B CA 1
ATOM 1906 C C . GLY B 1 78 ? -5.645 -27.594 -13.852 1 92.88 78 GLY B C 1
ATOM 1907 O O . GLY B 1 78 ? -6.754 -28.125 -13.844 1 92.88 78 GLY B O 1
ATOM 1908 N N . GLY B 1 79 ? -5.238 -26.781 -12.898 1 93.62 79 GLY B N 1
ATOM 1909 C CA . GLY B 1 79 ? -6.102 -26.5 -11.766 1 93.62 79 GLY B CA 1
ATOM 1910 C C . GLY B 1 79 ? -7.059 -25.359 -12.016 1 93.62 79 GLY B C 1
ATOM 1911 O O . GLY B 1 79 ? -6.988 -24.688 -13.055 1 93.62 79 GLY B O 1
ATOM 1912 N N . MET B 1 80 ? -7.992 -25.172 -11.023 1 93.31 80 MET B N 1
ATOM 1913 C CA . MET B 1 80 ? -8.961 -24.094 -11.086 1 93.31 80 MET B CA 1
ATOM 1914 C C . MET B 1 80 ? -8.445 -22.859 -10.344 1 93.31 80 MET B C 1
ATOM 1916 O O . MET B 1 80 ? -7.887 -22.969 -9.258 1 93.31 80 MET B O 1
ATOM 1920 N N . ILE B 1 81 ? -8.734 -21.75 -11.016 1 95.5 81 ILE B N 1
ATOM 1921 C CA . ILE B 1 81 ? -8.273 -20.5 -10.43 1 95.5 81 ILE B CA 1
ATOM 1922 C C . ILE B 1 81 ? -9.195 -20.094 -9.273 1 95.5 81 ILE B C 1
ATOM 1924 O O . ILE B 1 81 ? -10.414 -20.234 -9.375 1 95.5 81 ILE B O 1
ATOM 1928 N N . GLN B 1 82 ? -8.586 -19.734 -8.234 1 94.19 82 GLN B N 1
ATOM 1929 C CA . GLN B 1 82 ? -9.281 -19.125 -7.098 1 94.19 82 GLN B CA 1
ATOM 1930 C C . GLN B 1 82 ? -8.633 -17.812 -6.695 1 94.19 82 GLN B C 1
ATOM 1932 O O . GLN B 1 82 ? -7.426 -17.625 -6.875 1 94.19 82 GLN B O 1
ATOM 1937 N N . ILE B 1 83 ? -9.477 -16.875 -6.223 1 94.81 83 ILE B N 1
ATOM 1938 C CA . ILE B 1 83 ? -8.992 -15.594 -5.734 1 94.81 83 ILE B CA 1
ATOM 1939 C C . ILE B 1 83 ? -9.008 -15.578 -4.211 1 94.81 83 ILE B C 1
ATOM 1941 O O . ILE B 1 83 ? -10.023 -15.891 -3.59 1 94.81 83 ILE B O 1
ATOM 1945 N N . PHE B 1 84 ? -7.855 -15.328 -3.674 1 90.94 84 PHE B N 1
ATOM 1946 C CA . PHE B 1 84 ? -7.738 -15.258 -2.223 1 90.94 84 PHE B CA 1
ATOM 1947 C C . PHE B 1 84 ? -8.367 -13.969 -1.697 1 90.94 84 PHE B C 1
ATOM 1949 O O . PHE B 1 84 ? -7.961 -12.875 -2.09 1 90.94 84 PHE B O 1
ATOM 1956 N N . ASP B 1 85 ? -9.273 -14.047 -0.736 1 86.19 85 ASP B N 1
ATOM 1957 C CA . ASP B 1 85 ? -10.008 -12.891 -0.224 1 86.19 85 ASP B CA 1
ATOM 1958 C C . ASP B 1 85 ? -9.508 -12.492 1.161 1 86.19 85 ASP B C 1
ATOM 1960 O O . ASP B 1 85 ? -9.672 -13.242 2.127 1 86.19 85 ASP B O 1
ATOM 1964 N N . TYR B 1 86 ? -9.016 -11.383 1.321 1 84.81 86 TYR B N 1
ATOM 1965 C CA . TYR B 1 86 ? -8.469 -10.891 2.576 1 84.81 86 TYR B CA 1
ATOM 1966 C C . TYR B 1 86 ? -9.539 -10.195 3.406 1 84.81 86 TYR B C 1
ATOM 1968 O O . TYR B 1 86 ? -9.375 -10.016 4.617 1 84.81 86 TYR B O 1
ATOM 1976 N N . GLY B 1 87 ? -10.602 -9.82 2.85 1 82.31 87 GLY B N 1
ATOM 1977 C CA . GLY B 1 87 ? -11.633 -9.039 3.523 1 82.31 87 GLY B CA 1
ATOM 1978 C C . GLY B 1 87 ? -11.297 -7.566 3.619 1 82.31 87 GLY B C 1
ATOM 1979 O O . GLY B 1 87 ? -10.125 -7.191 3.703 1 82.31 87 GLY B O 1
ATOM 1980 N N . VAL B 1 88 ? -12.289 -6.82 3.721 1 83.5 88 VAL B N 1
ATOM 1981 C CA . VAL B 1 88 ? -12.156 -5.371 3.668 1 83.5 88 VAL B CA 1
ATOM 1982 C C . VAL B 1 88 ? -11.414 -4.875 4.906 1 83.5 88 VAL B C 1
ATOM 1984 O O . VAL B 1 88 ? -10.484 -4.074 4.801 1 83.5 88 VAL B O 1
ATOM 1987 N N . PRO B 1 89 ? -11.703 -5.371 6.105 1 81.69 89 PRO B N 1
ATOM 1988 C CA . PRO B 1 89 ? -11.031 -4.848 7.293 1 81.69 89 PRO 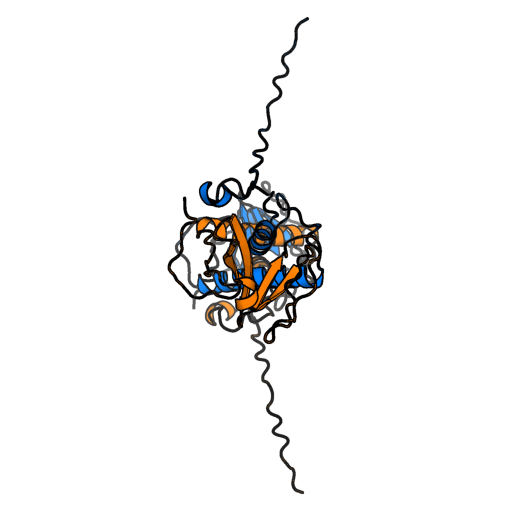B CA 1
ATOM 1989 C C . PRO B 1 89 ? -9.516 -5.047 7.25 1 81.69 89 PRO B C 1
ATOM 1991 O O . PRO B 1 89 ? -8.766 -4.148 7.641 1 81.69 89 PRO B O 1
ATOM 1994 N N . LEU B 1 90 ? -9.109 -6.141 6.73 1 83.44 90 LEU B N 1
ATOM 1995 C CA . LEU B 1 90 ? -7.68 -6.41 6.66 1 83.44 90 LEU B CA 1
ATOM 1996 C C . LEU B 1 90 ? -7.012 -5.535 5.605 1 83.44 90 LEU B C 1
ATOM 1998 O O . LEU B 1 90 ? -5.918 -5.008 5.828 1 83.44 90 LEU B O 1
ATOM 2002 N N . LEU B 1 91 ? -7.645 -5.496 4.504 1 85.94 91 LEU B N 1
ATOM 2003 C CA . LEU B 1 91 ? -7.094 -4.66 3.441 1 85.94 91 LEU B CA 1
ATOM 2004 C C . LEU B 1 91 ? -6.953 -3.215 3.902 1 85.94 91 LEU B C 1
ATOM 2006 O O . LEU B 1 91 ? -5.969 -2.547 3.576 1 85.94 91 LEU B O 1
ATOM 2010 N N . GLU B 1 92 ? -7.887 -2.744 4.668 1 86.75 92 GLU B N 1
ATOM 2011 C CA . GLU B 1 92 ? -7.82 -1.394 5.219 1 86.75 92 GLU B CA 1
ATOM 2012 C C . GLU B 1 92 ? -6.688 -1.269 6.234 1 86.75 92 GLU B C 1
ATOM 2014 O O . GLU B 1 92 ? -5.977 -0.26 6.258 1 86.75 92 GLU B O 1
ATOM 2019 N N . PHE B 1 93 ? -6.633 -2.205 7.02 1 86.81 93 PHE B N 1
ATOM 2020 C CA . PHE B 1 93 ? -5.57 -2.223 8.023 1 86.81 93 PHE B CA 1
ATOM 2021 C C . PHE B 1 93 ? -4.199 -2.133 7.355 1 86.81 93 PHE B C 1
ATOM 2023 O O . PHE B 1 93 ? -3.355 -1.334 7.766 1 86.81 93 PHE B O 1
ATOM 2030 N N . ILE B 1 94 ? -4.016 -2.93 6.32 1 87.75 94 ILE B N 1
ATOM 2031 C CA . ILE B 1 94 ? -2.748 -2.965 5.598 1 87.75 94 ILE B CA 1
ATOM 2032 C C . ILE B 1 94 ? -2.467 -1.596 4.98 1 87.75 94 ILE B C 1
ATOM 2034 O O . ILE B 1 94 ? -1.343 -1.093 5.055 1 87.75 94 ILE B O 1
ATOM 2038 N N . ALA B 1 95 ? -3.455 -1.088 4.414 1 90.5 95 ALA B N 1
ATOM 2039 C CA . ALA B 1 95 ? -3.305 0.221 3.785 1 90.5 95 ALA B CA 1
ATOM 2040 C C . ALA B 1 95 ? -2.908 1.281 4.809 1 90.5 95 ALA B C 1
ATOM 2042 O O . ALA B 1 95 ? -2.014 2.092 4.559 1 90.5 95 ALA B O 1
ATOM 2043 N N . ARG B 1 96 ? -3.512 1.271 5.934 1 93.19 96 ARG B N 1
ATOM 2044 C CA . ARG B 1 96 ? -3.236 2.25 6.98 1 93.19 96 ARG B CA 1
ATOM 2045 C C . ARG B 1 96 ? -1.825 2.076 7.535 1 93.19 96 ARG B C 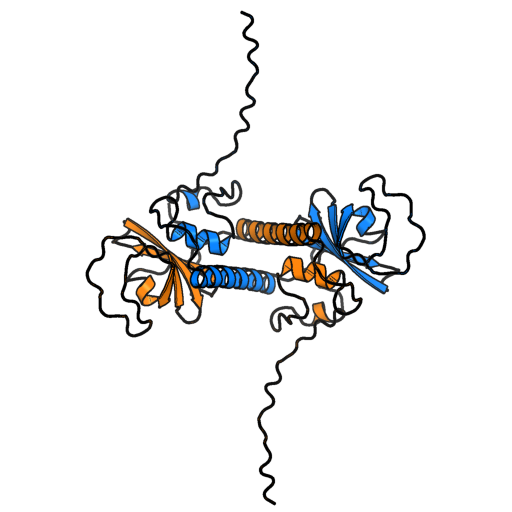1
ATOM 2047 O O . ARG B 1 96 ? -1.108 3.059 7.742 1 93.19 96 ARG B O 1
ATOM 2054 N N . LYS B 1 97 ? -1.442 0.903 7.727 1 91.5 97 LYS B N 1
ATOM 2055 C CA . LYS B 1 97 ? -0.11 0.623 8.258 1 91.5 97 LYS B CA 1
ATOM 2056 C C . LYS B 1 97 ? 0.975 1.107 7.301 1 91.5 97 LYS B C 1
ATOM 2058 O O . LYS B 1 97 ? 2.006 1.624 7.73 1 91.5 97 LYS B O 1
ATOM 2063 N N . ARG B 1 98 ? 0.705 0.921 6.102 1 91.56 98 ARG B N 1
ATOM 2064 C CA . ARG B 1 98 ? 1.666 1.363 5.098 1 91.56 98 ARG B CA 1
ATOM 2065 C C . ARG B 1 98 ? 1.84 2.879 5.133 1 91.56 98 ARG B C 1
ATOM 2067 O O . ARG B 1 98 ? 2.965 3.381 5.098 1 91.56 98 ARG B O 1
ATOM 2074 N N . VAL B 1 99 ? 0.754 3.543 5.203 1 95 99 VAL B N 1
ATOM 2075 C CA . VAL B 1 99 ? 0.786 5.004 5.238 1 95 99 VAL B CA 1
ATOM 2076 C C . VAL B 1 99 ? 1.574 5.473 6.461 1 95 99 VAL B C 1
ATOM 2078 O O . VAL B 1 99 ? 2.422 6.359 6.355 1 95 99 VAL B O 1
ATOM 2081 N N . ILE B 1 100 ? 1.329 4.875 7.59 1 96.88 100 ILE B N 1
ATOM 2082 C CA . ILE B 1 100 ? 2 5.223 8.836 1 96.88 100 ILE B CA 1
ATOM 2083 C C . ILE B 1 100 ? 3.5 4.957 8.711 1 96.88 100 ILE B C 1
ATOM 2085 O O . ILE B 1 100 ? 4.32 5.785 9.117 1 96.88 100 ILE B O 1
ATOM 2089 N N . SER B 1 101 ? 3.797 3.871 8.07 1 94 101 SER B N 1
ATOM 2090 C CA . SER B 1 101 ? 5.199 3.516 7.883 1 94 101 SER B CA 1
ATOM 2091 C C . SER B 1 101 ? 5.91 4.52 6.98 1 94 101 SER B C 1
ATOM 2093 O O . SER B 1 101 ? 7.02 4.961 7.289 1 94 101 SER B O 1
ATOM 2095 N N . ILE B 1 102 ? 5.285 4.871 5.941 1 93.75 102 ILE B N 1
ATOM 2096 C CA . ILE B 1 102 ? 5.875 5.816 5 1 93.75 102 ILE B CA 1
ATOM 2097 C C . ILE B 1 102 ? 6.102 7.16 5.684 1 93.75 102 ILE B C 1
ATOM 2099 O O . ILE B 1 102 ? 7.195 7.723 5.617 1 93.75 102 ILE B O 1
ATOM 2103 N N . ALA B 1 103 ? 5.055 7.625 6.352 1 97.44 103 ALA B N 1
ATOM 2104 C CA . ALA B 1 103 ? 5.156 8.914 7.039 1 97.44 103 ALA B CA 1
ATOM 2105 C C . ALA B 1 103 ? 6.273 8.891 8.078 1 97.44 103 ALA B C 1
ATOM 2107 O O . ALA B 1 103 ? 7.059 9.836 8.18 1 97.44 103 ALA B O 1
ATOM 2108 N N . THR B 1 104 ? 6.371 7.859 8.844 1 97.75 104 THR B N 1
ATOM 2109 C CA . THR B 1 104 ? 7.367 7.711 9.898 1 97.75 104 THR B CA 1
ATOM 2110 C C . THR B 1 104 ? 8.773 7.66 9.305 1 97.75 104 THR B C 1
ATOM 2112 O O . THR B 1 104 ? 9.695 8.297 9.82 1 97.75 104 THR B O 1
ATOM 2115 N N . ASP B 1 105 ? 8.906 6.914 8.227 1 96 105 ASP B N 1
ATOM 2116 C CA . ASP B 1 105 ? 10.211 6.816 7.57 1 96 105 ASP B CA 1
ATOM 2117 C C . ASP B 1 105 ? 10.672 8.18 7.062 1 96 105 ASP B C 1
ATOM 2119 O O . ASP B 1 105 ? 11.844 8.539 7.199 1 96 105 ASP B O 1
ATOM 2123 N N . LEU B 1 106 ? 9.766 8.852 6.473 1 95.44 106 LEU B N 1
ATOM 2124 C CA . LEU B 1 106 ? 10.102 10.172 5.949 1 95.44 106 LEU B CA 1
ATOM 2125 C C . LEU B 1 106 ? 10.461 11.133 7.082 1 95.44 106 LEU B C 1
ATOM 2127 O O . LEU B 1 106 ? 11.359 11.961 6.938 1 95.44 106 LEU B O 1
ATOM 2131 N N . LEU B 1 107 ? 9.75 11.07 8.18 1 97.56 107 LEU B N 1
ATOM 2132 C CA . LEU B 1 107 ? 10.055 11.891 9.352 1 97.56 107 LEU B CA 1
ATOM 2133 C C . LEU B 1 107 ? 11.469 11.609 9.852 1 97.56 107 LEU B C 1
ATOM 2135 O O . LEU B 1 107 ? 12.234 12.539 10.109 1 97.56 107 LEU B O 1
ATOM 2139 N N . GLU B 1 108 ? 11.781 10.328 9.898 1 97.06 108 GLU B N 1
ATOM 2140 C CA . GLU B 1 108 ? 13.078 9.914 10.445 1 97.06 108 GLU B CA 1
ATOM 2141 C C . GLU B 1 108 ? 14.219 10.328 9.523 1 97.06 108 GLU B C 1
ATOM 2143 O O . GLU B 1 108 ? 15.273 10.758 9.992 1 97.06 108 GLU B O 1
ATOM 2148 N N . ARG B 1 109 ? 13.953 10.258 8.242 1 94.19 109 ARG B N 1
ATOM 2149 C CA . ARG B 1 109 ? 15 10.578 7.277 1 94.19 109 ARG B CA 1
ATOM 2150 C C . ARG B 1 109 ? 15 12.07 6.938 1 94.19 109 ARG B C 1
ATOM 2152 O O . ARG B 1 109 ? 15.953 12.578 6.352 1 94.19 109 ARG B O 1
ATOM 2159 N N . ASN B 1 110 ? 13.969 12.672 7.312 1 87.56 110 ASN B N 1
ATOM 2160 C CA . ASN B 1 110 ? 13.742 14.055 6.914 1 87.56 110 ASN B CA 1
ATOM 2161 C C . ASN B 1 110 ? 14.07 14.273 5.441 1 87.56 110 ASN B C 1
ATOM 2163 O O . ASN B 1 110 ? 14.797 15.211 5.098 1 87.56 110 ASN B O 1
ATOM 2167 N N . ASP B 1 111 ? 13.648 13.344 4.641 1 84.12 111 ASP B N 1
ATOM 2168 C CA . ASP B 1 111 ? 14.016 13.305 3.229 1 84.12 111 ASP B CA 1
ATOM 2169 C C . ASP B 1 111 ? 12.781 13.438 2.338 1 84.12 111 ASP B C 1
ATOM 2171 O O . ASP B 1 111 ? 12.219 12.438 1.888 1 84.12 111 ASP B O 1
ATOM 2175 N N . PHE B 1 112 ? 12.242 14.625 2.193 1 88.25 112 PHE B N 1
ATOM 2176 C CA . PHE B 1 112 ? 11.172 14.859 1.226 1 88.25 112 PHE B CA 1
ATOM 2177 C C . PHE B 1 112 ? 11.523 16.031 0.306 1 88.25 112 PHE B C 1
ATOM 2179 O O . PHE B 1 112 ? 10.641 16.609 -0.327 1 88.25 112 PHE B O 1
ATOM 2186 N N . GLY B 1 113 ? 12.75 16.391 0.343 1 87.25 113 GLY B N 1
ATOM 2187 C CA . GLY B 1 113 ? 13.203 17.484 -0.5 1 87.25 113 GLY B CA 1
ATOM 2188 C C . GLY B 1 113 ? 12.867 18.859 0.061 1 87.25 113 GLY B C 1
ATOM 2189 O O . GLY B 1 113 ? 12.164 18.969 1.067 1 87.25 113 GLY B O 1
ATOM 2190 N N . PRO B 1 114 ? 13.422 19.922 -0.589 1 90.12 114 PRO B N 1
ATOM 2191 C CA . PRO B 1 114 ? 13.156 21.281 -0.113 1 90.12 114 PRO B CA 1
ATOM 2192 C C . PRO B 1 114 ? 11.703 21.703 -0.315 1 90.12 114 PRO B C 1
ATOM 2194 O O . PRO B 1 114 ? 11.086 21.344 -1.327 1 90.12 114 PRO B O 1
ATOM 2197 N N . TYR B 1 115 ? 11.273 22.375 0.672 1 91.38 115 TYR B N 1
ATOM 2198 C CA . TYR B 1 115 ? 9.914 22.906 0.575 1 91.38 115 TYR B CA 1
ATOM 2199 C C . TYR B 1 115 ? 9.758 23.781 -0.656 1 91.38 115 TYR B C 1
ATOM 2201 O O . TYR B 1 115 ? 10.633 24.594 -0.963 1 91.38 115 TYR B O 1
ATOM 2209 N N . ASP B 1 116 ? 8.656 23.547 -1.298 1 89.38 116 ASP B N 1
ATOM 2210 C CA . ASP B 1 116 ? 8.195 24.406 -2.391 1 89.38 116 ASP B CA 1
ATOM 2211 C C . ASP B 1 116 ? 6.68 24.547 -2.375 1 89.38 116 ASP B C 1
ATOM 2213 O O . ASP B 1 116 ? 5.953 23.562 -2.439 1 89.38 116 ASP B O 1
ATOM 2217 N N . MET B 1 117 ? 6.242 25.781 -2.262 1 86.75 117 MET B N 1
ATOM 2218 C CA . MET B 1 117 ? 4.824 26.062 -2.047 1 86.75 117 MET B CA 1
ATOM 2219 C C . MET B 1 117 ? 3.977 25.469 -3.162 1 86.75 117 MET B C 1
ATOM 2221 O O . MET B 1 117 ? 2.828 25.078 -2.936 1 86.75 117 MET B O 1
ATOM 2225 N N . PHE B 1 118 ? 4.652 25.156 -4.277 1 83.31 118 PHE B N 1
ATOM 2226 C CA . PHE B 1 118 ? 3.854 24.734 -5.422 1 83.31 118 PHE B CA 1
ATOM 2227 C C . PHE B 1 118 ? 4.141 23.266 -5.766 1 83.31 118 PHE B C 1
ATOM 2229 O O . PHE B 1 118 ? 3.273 22.562 -6.293 1 83.31 118 PHE B O 1
ATOM 2236 N N . THR B 1 119 ? 5.309 22.797 -5.414 1 83.62 119 THR B N 1
ATOM 2237 C CA . THR B 1 119 ? 5.688 21.484 -5.945 1 83.62 119 THR B CA 1
ATOM 2238 C C . THR B 1 119 ? 6.027 20.531 -4.812 1 83.62 119 THR B C 1
ATOM 2240 O O . THR B 1 119 ? 6.125 19.312 -5.031 1 83.62 119 THR B O 1
ATOM 2243 N N . ASN B 1 120 ? 6.238 21.047 -3.744 1 90.19 120 ASN B N 1
ATOM 2244 C CA . ASN B 1 120 ? 6.625 20.234 -2.6 1 90.19 120 ASN B CA 1
ATOM 2245 C C . ASN B 1 120 ? 6.148 20.844 -1.286 1 90.19 120 ASN B C 1
ATOM 2247 O O . ASN B 1 120 ? 6.945 21.422 -0.537 1 90.19 120 ASN B O 1
ATOM 2251 N N . ASN B 1 121 ? 4.891 20.719 -1.015 1 91.19 121 ASN B N 1
ATOM 2252 C CA . ASN B 1 121 ? 4.262 21.281 0.176 1 91.19 121 ASN B CA 1
ATOM 2253 C C . ASN B 1 121 ? 3.566 20.203 1.007 1 91.19 121 ASN B C 1
ATOM 2255 O O . ASN B 1 121 ? 3.746 19 0.759 1 91.19 121 ASN B O 1
ATOM 2259 N N . SER B 1 122 ? 2.793 20.625 1.958 1 94 122 SER B N 1
ATOM 2260 C CA . SER B 1 122 ? 2.174 19.688 2.889 1 94 122 SER B CA 1
ATOM 2261 C C . SER B 1 122 ? 1.203 18.75 2.172 1 94 122 SER B C 1
ATOM 2263 O O . SER B 1 122 ? 1.013 17.609 2.588 1 94 122 SER B O 1
ATOM 2265 N N . GLN B 1 123 ? 0.579 19.234 1.112 1 91.62 123 GLN B N 1
ATOM 2266 C CA . GLN B 1 123 ? -0.341 18.391 0.358 1 91.62 123 GLN B CA 1
ATOM 2267 C C . GLN B 1 123 ? 0.411 17.312 -0.403 1 91.62 123 GLN B C 1
ATOM 2269 O O . GLN B 1 123 ? 0.004 16.141 -0.397 1 91.62 123 GLN B O 1
ATOM 2274 N N . HIS B 1 124 ? 1.483 17.688 -1.029 1 90.31 124 HIS B N 1
ATOM 2275 C CA . HIS B 1 124 ? 2.318 16.719 -1.729 1 90.31 124 HIS B CA 1
ATOM 2276 C C . HIS B 1 124 ? 2.834 15.648 -0.777 1 90.31 124 HIS B C 1
ATOM 2278 O O . HIS B 1 124 ? 2.848 14.461 -1.119 1 90.31 124 HIS B O 1
ATOM 2284 N N . PHE B 1 125 ? 3.227 16.109 0.332 1 93.69 125 PHE B N 1
ATOM 2285 C CA . PHE B 1 125 ? 3.721 15.18 1.348 1 93.69 125 PHE B CA 1
ATOM 2286 C C . PHE B 1 125 ? 2.645 14.172 1.73 1 93.69 125 PHE B C 1
ATOM 2288 O O . PHE B 1 125 ? 2.887 12.961 1.712 1 93.69 125 PHE B O 1
ATOM 2295 N N . ALA B 1 126 ? 1.458 14.688 2.082 1 94.56 126 ALA B N 1
ATOM 2296 C CA . ALA B 1 126 ? 0.374 13.82 2.545 1 94.56 126 ALA B CA 1
ATOM 2297 C C . ALA B 1 126 ? -0.065 12.859 1.447 1 94.56 126 ALA B C 1
ATOM 2299 O O . ALA B 1 126 ? -0.292 11.672 1.707 1 94.56 126 ALA B O 1
ATOM 2300 N N . VAL B 1 127 ? -0.123 13.312 0.292 1 91.38 127 VAL B N 1
ATOM 2301 C CA . VAL B 1 127 ? -0.519 12.484 -0.841 1 91.38 127 VAL B CA 1
ATOM 2302 C C . VAL B 1 127 ? 0.533 11.398 -1.082 1 91.38 127 VAL B C 1
ATOM 2304 O O . VAL B 1 127 ? 0.195 10.242 -1.343 1 91.38 127 VAL B O 1
ATOM 2307 N N . TYR B 1 128 ? 1.804 11.805 -0.995 1 90.75 128 TYR B N 1
ATOM 2308 C CA . TYR B 1 128 ? 2.865 10.812 -1.16 1 90.75 128 TYR B CA 1
ATOM 2309 C C . TYR B 1 128 ? 2.75 9.711 -0.117 1 90.75 128 TYR B C 1
ATOM 2311 O O . TYR B 1 128 ? 2.906 8.531 -0.435 1 90.75 128 TYR B O 1
ATOM 2319 N N . CYS B 1 129 ? 2.477 10.117 1.052 1 93.88 129 CYS B N 1
ATOM 2320 C CA . CYS B 1 129 ? 2.338 9.117 2.107 1 93.88 129 CYS B CA 1
ATOM 2321 C C . CYS B 1 129 ? 1.196 8.156 1.803 1 93.88 129 CYS B C 1
ATOM 2323 O O . CYS B 1 129 ? 1.311 6.957 2.045 1 93.88 129 CYS B O 1
ATOM 2325 N N . LYS B 1 130 ? 0.092 8.664 1.261 1 92.25 130 LYS B N 1
ATOM 2326 C CA . LYS B 1 130 ? -1.108 7.867 1.007 1 92.25 130 LYS B CA 1
ATOM 2327 C C . LYS B 1 130 ? -0.923 6.965 -0.209 1 92.25 130 LYS B C 1
ATOM 2329 O O . LYS B 1 130 ? -1.406 5.832 -0.225 1 92.25 130 LYS B O 1
ATOM 2334 N N . THR B 1 131 ? -0.142 7.453 -1.138 1 87.5 131 THR B N 1
ATOM 2335 C CA . THR B 1 131 ? -0.203 6.766 -2.424 1 87.5 131 THR B CA 1
ATOM 2336 C C . THR B 1 131 ? 1.144 6.133 -2.762 1 87.5 131 THR B C 1
ATOM 2338 O O . THR B 1 131 ? 1.213 5.203 -3.57 1 87.5 131 THR B O 1
ATOM 2341 N N . GLY B 1 132 ? 2.195 6.688 -2.148 1 85.69 132 GLY B N 1
ATOM 2342 C CA . GLY B 1 132 ? 3.531 6.25 -2.523 1 85.69 132 GLY B CA 1
ATOM 2343 C C . GLY B 1 132 ? 4.055 6.938 -3.771 1 85.69 132 GLY B C 1
ATOM 2344 O O . GLY B 1 132 ? 5.176 6.668 -4.207 1 85.69 132 GLY B O 1
ATOM 2345 N N . PHE B 1 133 ? 3.252 7.738 -4.309 1 77.75 133 PHE B N 1
ATOM 2346 C CA . PHE B 1 133 ? 3.633 8.414 -5.543 1 77.75 133 PHE B CA 1
ATOM 2347 C C . PHE B 1 133 ? 3.633 9.93 -5.352 1 77.75 133 PHE B C 1
ATOM 2349 O O . PHE B 1 133 ? 2.795 10.469 -4.629 1 77.75 133 PHE B O 1
ATOM 2356 N N . ALA B 1 134 ? 4.742 10.516 -5.859 1 64.75 134 ALA B N 1
ATOM 2357 C CA . ALA B 1 134 ? 4.781 11.977 -5.812 1 64.75 134 ALA B CA 1
ATOM 2358 C C . ALA B 1 134 ? 3.633 12.586 -6.613 1 64.75 134 ALA B C 1
ATOM 2360 O O . ALA B 1 134 ? 3.166 11.992 -7.586 1 64.75 134 ALA B O 1
ATOM 2361 N N . THR B 1 135 ? 2.83 13.422 -5.949 1 55.91 135 THR B N 1
ATOM 2362 C CA . THR B 1 135 ? 1.707 14.102 -6.59 1 55.91 135 THR B CA 1
ATOM 2363 C C . THR B 1 135 ? 2.066 14.516 -8.016 1 55.91 135 THR B C 1
ATOM 2365 O O . THR B 1 135 ? 1.189 14.633 -8.875 1 55.91 135 THR B O 1
ATOM 2368 N N . SER B 1 136 ? 3.314 14.883 -8.297 1 46.12 136 SER B N 1
ATOM 2369 C CA . SER B 1 136 ? 3.549 15.125 -9.711 1 46.12 136 SER B CA 1
ATOM 2370 C C . SER B 1 136 ? 3.135 13.922 -10.555 1 46.12 136 SER B C 1
ATOM 2372 O O . SER B 1 136 ? 3.094 14.008 -11.781 1 46.12 136 SER B O 1
ATOM 2374 N N . PHE B 1 137 ? 2.982 12.852 -9.859 1 40.25 137 PHE B N 1
ATOM 2375 C CA . PHE B 1 137 ? 2.578 11.688 -10.641 1 40.25 137 PHE B CA 1
ATOM 2376 C C . PHE B 1 137 ? 1.069 11.672 -10.852 1 40.25 137 PHE B C 1
ATOM 2378 O O . PHE B 1 137 ? 0.303 11.633 -9.883 1 40.25 137 PHE B O 1
ATOM 2385 N N . GLN B 1 138 ? 0.498 12.359 -11.766 1 37.47 138 GLN B N 1
ATOM 2386 C CA . GLN B 1 138 ? -0.895 12.328 -12.203 1 37.47 138 GLN B CA 1
ATOM 2387 C C . GLN B 1 138 ? -1.464 10.914 -12.109 1 37.47 138 GLN B C 1
ATOM 2389 O O . GLN B 1 138 ? -1.043 10.023 -12.852 1 37.47 138 GLN B O 1
ATOM 2394 N N . ILE B 1 139 ? -1.623 10.414 -10.891 1 39.34 139 ILE B N 1
ATOM 2395 C CA . ILE B 1 139 ? -2.553 9.289 -10.977 1 39.34 139 ILE B CA 1
ATOM 2396 C C . ILE B 1 139 ? -3.688 9.633 -11.945 1 39.34 139 ILE B C 1
ATOM 2398 O O . ILE B 1 139 ? -4.516 10.5 -11.656 1 39.34 139 ILE B O 1
ATOM 2402 N N . GLU B 1 140 ? -3.4 9.922 -13.195 1 38.69 140 GLU B N 1
ATOM 2403 C CA . GLU B 1 140 ? -4.324 10.305 -14.266 1 38.69 140 GLU B CA 1
ATOM 2404 C C . GLU B 1 140 ? -5.766 9.977 -13.883 1 38.69 140 GLU B C 1
ATOM 2406 O O . GLU B 1 140 ? -6.645 10.836 -13.984 1 38.69 140 GLU B O 1
ATOM 2411 N N . GLY B 1 141 ? -6.219 8.891 -14.242 1 38.75 141 GLY B N 1
ATOM 2412 C CA . GLY B 1 141 ? -7.59 8.461 -14.445 1 38.75 141 GLY B CA 1
ATOM 2413 C C . GLY B 1 141 ? -8.367 8.312 -13.148 1 38.75 141 GLY B C 1
ATOM 2414 O O . GLY B 1 141 ? -9.586 8.133 -13.164 1 38.75 141 GLY B O 1
ATOM 2415 N N . HIS B 1 142 ? -7.742 7.98 -12.156 1 42.84 142 HIS B N 1
ATOM 2416 C CA . HIS B 1 142 ? -8.656 7.523 -11.109 1 42.84 142 HIS B CA 1
ATOM 2417 C C . HIS B 1 142 ? -8.812 8.578 -10.016 1 42.84 142 HIS B C 1
ATOM 2419 O O . HIS B 1 142 ? -9.508 8.344 -9.023 1 42.84 142 HIS B O 1
ATOM 2425 N N . ILE B 1 143 ? -8.023 9.562 -9.938 1 42.38 143 ILE B N 1
ATOM 2426 C CA . ILE B 1 143 ? -8.391 10.547 -8.922 1 42.38 143 ILE B CA 1
ATOM 2427 C C . ILE B 1 143 ? -9.375 11.555 -9.516 1 42.38 143 ILE B C 1
ATOM 2429 O O . ILE B 1 143 ? -9.156 12.078 -10.609 1 42.38 14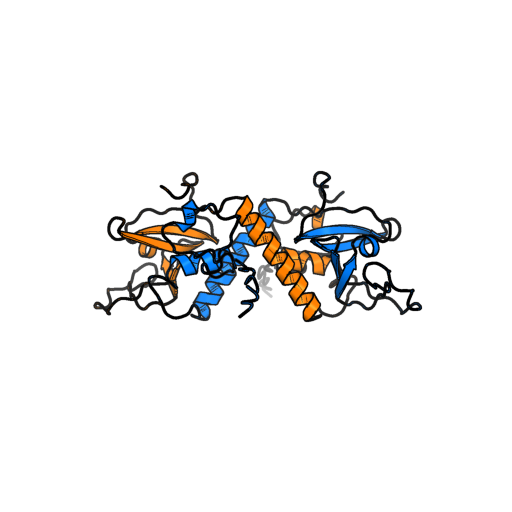3 ILE B O 1
ATOM 2433 N N . PRO B 1 144 ? -10.57 11.609 -9.219 1 39.34 144 PRO B N 1
ATOM 2434 C CA . PRO B 1 144 ? -11.461 12.641 -9.758 1 39.34 144 PRO B CA 1
ATOM 2435 C C . PRO B 1 144 ? -10.797 14.008 -9.852 1 39.34 144 PRO B C 1
ATOM 2437 O O . PRO B 1 144 ? -9.922 14.328 -9.039 1 39.34 144 PRO B O 1
ATOM 2440 N N . ALA B 1 145 ? -10.797 14.602 -11.055 1 40.31 145 ALA B N 1
ATOM 2441 C CA . ALA B 1 145 ? -10.328 15.93 -11.461 1 40.31 145 ALA B CA 1
ATOM 2442 C C . ALA B 1 145 ? -10.531 16.938 -10.336 1 40.31 145 ALA B C 1
ATOM 2444 O O . ALA B 1 145 ? -9.703 17.844 -10.148 1 40.31 145 ALA B O 1
ATOM 2445 N N . GLY B 1 146 ? -11.586 17.047 -9.68 1 42.28 146 GLY B N 1
ATOM 2446 C CA . GLY B 1 146 ? -11.914 18.078 -8.711 1 42.28 146 GLY B CA 1
ATOM 2447 C C . GLY B 1 146 ? -11.023 18.047 -7.48 1 42.28 146 GLY B C 1
ATOM 2448 O O . GLY B 1 146 ? -11.039 18.984 -6.672 1 42.28 146 GLY B O 1
ATOM 2449 N N . MET B 1 147 ? -10.594 17.016 -7.145 1 42.59 147 MET B N 1
ATOM 2450 C CA . MET B 1 147 ? -9.789 17 -5.922 1 42.59 147 MET B CA 1
ATOM 2451 C C . MET B 1 147 ? -8.453 17.703 -6.137 1 42.59 147 MET B C 1
ATOM 2453 O O . MET B 1 147 ? -7.941 18.359 -5.23 1 42.59 147 MET B O 1
ATOM 2457 N N . LEU B 1 148 ? -7.836 17.453 -7.363 1 42.06 148 LEU B N 1
ATOM 2458 C CA . LEU B 1 148 ? -6.578 18.078 -7.738 1 42.06 148 LEU B CA 1
ATOM 2459 C C . LEU B 1 148 ? -6.785 19.562 -8.055 1 42.06 148 LEU B C 1
ATOM 2461 O O . LEU B 1 148 ? -5.832 20.266 -8.367 1 42.06 148 LEU B O 1
ATOM 2465 N N . ALA B 1 149 ? -7.879 20.109 -8.328 1 40.12 149 ALA B N 1
ATOM 2466 C CA . ALA B 1 149 ? -7.934 21.5 -8.789 1 40.12 149 ALA B CA 1
ATOM 2467 C C . ALA B 1 149 ? -6.973 22.375 -7.992 1 40.12 149 ALA B C 1
ATOM 2469 O O . ALA B 1 149 ? -6.348 23.281 -8.547 1 40.12 149 ALA B O 1
ATOM 2470 N N . GLY B 1 150 ? -6.988 22.625 -6.684 1 39.41 150 GLY B N 1
ATOM 2471 C CA . GLY B 1 150 ? -6.008 23.562 -6.152 1 39.41 150 GLY B CA 1
ATOM 2472 C C . GLY B 1 150 ? -4.586 23.031 -6.234 1 39.41 150 GLY B C 1
ATOM 2473 O O . GLY B 1 150 ? -3.629 23.812 -6.121 1 39.41 150 GLY B O 1
ATOM 2474 N N . ALA B 1 151 ? -4.258 21.781 -5.953 1 37.72 151 ALA B N 1
ATOM 2475 C CA . ALA B 1 151 ? -2.885 21.312 -6.129 1 37.72 151 ALA B CA 1
ATOM 2476 C C . ALA B 1 151 ? -2.596 21 -7.594 1 37.72 151 ALA B C 1
ATOM 2478 O O . ALA B 1 151 ? -3.439 20.438 -8.289 1 37.72 151 ALA B O 1
ATOM 2479 N N . ALA B 1 152 ? -1.862 21.828 -8.281 1 33.69 152 ALA B N 1
ATOM 2480 C CA . ALA B 1 152 ? -1.285 21.672 -9.609 1 33.69 152 ALA B CA 1
ATOM 2481 C C . ALA B 1 152 ? -0.789 20.234 -9.828 1 33.69 152 ALA B C 1
ATOM 2483 O O . ALA B 1 152 ? 0.323 19.891 -9.422 1 33.69 152 ALA B O 1
ATOM 2484 N N . VAL B 1 153 ? -1.495 19.328 -9.375 1 36.34 153 VAL B N 1
ATOM 2485 C CA . VAL B 1 153 ? -1.036 18 -9.742 1 36.34 153 VAL B CA 1
ATOM 2486 C C . VAL B 1 153 ? -1.019 17.859 -11.266 1 36.34 153 VAL B C 1
ATOM 2488 O O . VAL B 1 153 ? -2.059 17.984 -11.922 1 36.34 153 VAL B O 1
ATOM 2491 N N . VAL B 1 154 ? -0.121 18.453 -11.938 1 31.73 154 VAL B N 1
ATOM 2492 C CA . VAL B 1 154 ? 0.106 18.406 -13.383 1 31.73 154 VAL B CA 1
ATOM 2493 C C . VAL B 1 154 ? -0.001 16.953 -13.867 1 31.73 154 VAL B C 1
ATOM 2495 O O . VAL B 1 154 ? 0.688 16.062 -13.359 1 31.73 154 VAL B O 1
ATOM 2498 N N . ALA B 1 155 ? -1.176 16.594 -14.344 1 32.44 155 ALA B N 1
ATOM 2499 C CA . ALA B 1 155 ? -1.465 15.414 -15.148 1 32.44 155 ALA B CA 1
ATOM 2500 C C . ALA B 1 155 ? -0.628 15.406 -16.422 1 32.44 155 ALA B C 1
ATOM 2502 O O . ALA B 1 155 ? -0.803 16.266 -17.297 1 32.44 155 ALA B O 1
ATOM 2503 N N . THR B 1 156 ? 0.66 15.344 -16.406 1 29.16 156 THR B N 1
ATOM 2504 C CA . THR B 1 156 ? 1.329 15.344 -17.703 1 29.16 156 THR B CA 1
ATOM 2505 C C . THR B 1 156 ? 0.858 14.172 -18.562 1 29.16 156 THR B C 1
ATOM 2507 O O . THR B 1 156 ? 0.906 13.016 -18.125 1 29.16 156 THR B O 1
ATOM 2510 N N . PHE B 1 157 ? -0.286 14.352 -19.234 1 29.44 157 PHE B N 1
ATOM 2511 C CA . PHE B 1 157 ? -0.565 13.555 -20.422 1 29.44 157 PHE B CA 1
ATOM 2512 C C . PHE B 1 157 ? 0.629 13.562 -21.359 1 29.44 157 PHE B C 1
ATOM 2514 O O . PHE B 1 157 ? 1.228 14.609 -21.609 1 29.44 157 PHE B O 1
ATOM 2521 N N . GLY B 1 158 ? 1.479 12.555 -21.219 1 26.67 158 GLY B N 1
ATOM 2522 C CA . GLY B 1 158 ? 2.346 12.461 -22.375 1 26.67 158 GLY B CA 1
ATOM 2523 C C . GLY B 1 158 ? 1.602 12.602 -23.688 1 26.67 158 GLY B C 1
ATOM 2524 O O . GLY B 1 158 ? 0.688 11.828 -23.984 1 26.67 158 GLY B O 1
ATOM 2525 N N . VAL B 1 159 ? 1.245 13.766 -24.016 1 28.28 159 VAL B N 1
ATOM 2526 C CA . VAL B 1 159 ? 0.92 14.094 -25.406 1 28.28 159 VAL B CA 1
ATOM 2527 C C . VAL B 1 159 ? 1.928 13.43 -26.344 1 28.28 159 VAL B C 1
ATOM 2529 O O . VAL B 1 159 ? 3.125 13.711 -26.281 1 28.28 159 VAL B O 1
ATOM 2532 N N . THR B 1 160 ? 1.764 12.016 -26.531 1 24.62 160 THR B N 1
ATOM 2533 C CA . THR B 1 160 ? 2.439 11.539 -27.734 1 24.62 160 THR B CA 1
ATOM 2534 C C . THR B 1 160 ? 2.164 12.461 -28.906 1 24.62 160 THR B C 1
ATOM 2536 O O . THR B 1 160 ? 1.007 12.703 -29.266 1 24.62 160 THR B O 1
ATOM 2539 N N . LYS B 1 161 ? 2.9 13.57 -29.141 1 27.61 161 LYS B N 1
ATOM 2540 C CA . LYS B 1 161 ? 3.088 14.312 -30.375 1 27.61 161 LYS B CA 1
ATOM 2541 C C . LYS B 1 161 ? 3.211 13.367 -31.578 1 27.61 161 LYS B C 1
ATOM 2543 O O . LYS B 1 161 ? 4.016 12.43 -31.547 1 27.61 161 LYS B O 1
ATOM 2548 N N . GLY B 1 162 ? 2.08 13.016 -32.156 1 22.77 162 GLY B N 1
ATOM 2549 C CA . GLY B 1 162 ? 2.045 12.57 -33.531 1 22.77 162 GLY B CA 1
ATOM 2550 C C . GLY B 1 162 ? 3.031 13.305 -34.438 1 22.77 162 GLY B C 1
ATOM 2551 O O . GLY B 1 162 ? 3.291 14.492 -34.219 1 22.77 162 GLY B O 1
ATOM 2552 N N . VAL B 1 163 ? 4.016 12.609 -35.031 1 29.3 163 VAL B N 1
ATOM 2553 C CA . VAL B 1 163 ? 5.012 12.852 -36.062 1 29.3 163 VAL B CA 1
ATOM 2554 C C . VAL B 1 163 ? 4.371 13.602 -37.219 1 29.3 163 VAL B C 1
ATOM 2556 O O . VAL B 1 163 ? 3.598 13.023 -38 1 29.3 163 VAL B O 1
ATOM 2559 N N . SER B 1 164 ? 3.49 14.562 -36.938 1 24.56 164 SER B N 1
ATOM 2560 C CA . SER B 1 164 ? 3.064 14.961 -38.281 1 24.56 164 SER B CA 1
ATOM 2561 C C . SER B 1 164 ? 4.215 15.578 -39.062 1 24.56 164 SER B C 1
ATOM 2563 O O . SER B 1 164 ? 4.648 16.688 -38.781 1 24.56 164 SER B O 1
ATOM 2565 N N . LYS B 1 165 ? 5.438 14.93 -39.062 1 27.61 165 LYS B N 1
ATOM 2566 C CA . LYS B 1 165 ? 6.395 15.539 -40 1 27.61 165 LYS B CA 1
ATOM 2567 C C . LYS B 1 165 ? 5.75 15.828 -41.344 1 27.61 165 LYS B C 1
ATOM 2569 O O . LYS B 1 165 ? 5.254 14.922 -42 1 27.61 165 LYS B O 1
ATOM 2574 N N . THR B 1 166 ? 5.086 16.969 -41.344 1 25.05 166 THR B N 1
ATOM 2575 C CA . THR B 1 166 ? 4.668 17.594 -42.625 1 25.05 166 THR B CA 1
ATOM 2576 C C . THR B 1 166 ? 5.773 17.5 -43.656 1 25.05 166 THR B C 1
ATOM 2578 O O . THR B 1 166 ? 6.938 17.781 -43.375 1 25.05 166 THR B O 1
ATOM 2581 N N . SER B 1 167 ? 5.617 16.578 -44.656 1 26.78 167 SER B N 1
ATOM 2582 C CA . SER B 1 167 ? 6.242 16.438 -45.969 1 26.78 167 SER B CA 1
ATOM 2583 C C . SER B 1 167 ? 6.379 17.797 -46.656 1 26.78 167 SER B C 1
ATOM 2585 O O . SER B 1 167 ? 5.375 18.438 -46.969 1 26.78 167 SER B O 1
ATOM 2587 N N . SER B 1 168 ? 7.223 18.75 -46.062 1 22.75 168 SER B N 1
ATOM 2588 C CA . SER B 1 168 ? 7.492 19.891 -46.938 1 22.75 168 SER B CA 1
ATOM 2589 C C . SER B 1 168 ? 7.977 19.438 -48.312 1 22.75 168 SER B C 1
ATOM 2591 O O . SER B 1 168 ? 9.055 18.844 -48.438 1 22.75 168 SER B O 1
ATOM 2593 N N . SER B 1 169 ? 7.074 18.906 -49.156 1 22.47 169 SER B N 1
ATOM 2594 C CA . SER B 1 169 ? 7.332 18.891 -50.594 1 22.47 169 SER B CA 1
ATOM 2595 C C . SER B 1 169 ? 7.777 20.266 -51.094 1 22.47 169 SER B C 1
ATOM 2597 O O . SER B 1 169 ? 7.977 20.453 -52.281 1 22.47 169 SER B O 1
ATOM 2599 N N . TRP B 1 170 ? 8.773 21.016 -50.469 1 22.34 170 TRP B N 1
ATOM 2600 C CA . TRP B 1 170 ? 9.375 21.766 -51.562 1 22.34 170 TRP B CA 1
ATOM 2601 C C . TRP B 1 170 ? 10.234 20.875 -52.438 1 22.34 170 TRP B C 1
ATOM 2603 O O . TRP B 1 170 ? 10.812 19.891 -51.969 1 22.34 170 TRP B O 1
#